Protein AF-A0A1M7BA14-F1 (afdb_monomer)

Solvent-accessible surface area (backbone atoms only — not comparable to full-atom values): 12254 Å² total; per-residue (Å²): 119,79,59,33,62,32,32,43,31,62,34,84,79,37,86,30,33,44,26,35,38,29,47,56,89,65,85,46,60,60,21,36,40,36,33,22,40,65,85,9,38,70,74,32,67,30,63,41,58,78,58,61,84,56,38,75,49,97,62,30,30,25,31,61,43,34,81,85,37,79,67,47,87,73,58,61,95,43,29,29,45,31,38,27,38,73,85,48,48,70,68,44,45,33,18,53,72,48,69,40,52,25,68,41,71,75,49,45,77,42,66,27,44,60,56,52,72,43,78,53,61,44,20,16,34,35,25,75,67,79,55,75,55,52,44,75,34,83,60,69,62,87,46,53,68,83,71,50,76,76,74,72,76,83,63,50,72,68,53,48,53,52,54,56,58,70,70,58,73,98,78,72,87,80,77,88,73,80,90,71,89,78,70,63,78,81,67,72,85,79,78,87,85,86,89,85,84,89,82,85,84,87,82,79,134

Structure (mmCIF, N/CA/C/O backbone):
data_AF-A0A1M7BA14-F1
#
_entry.id   AF-A0A1M7BA14-F1
#
loop_
_atom_site.group_PDB
_atom_site.id
_atom_site.type_symbol
_atom_site.label_atom_id
_atom_site.label_alt_id
_atom_site.label_comp_id
_atom_site.label_asym_id
_atom_site.label_entity_id
_atom_site.label_seq_id
_atom_site.pdbx_PDB_ins_code
_atom_site.Cartn_x
_atom_site.Cartn_y
_atom_site.Cartn_z
_atom_site.occupancy
_atom_site.B_iso_or_equiv
_atom_site.auth_seq_id
_atom_site.auth_comp_id
_atom_site.auth_asym_id
_atom_site.auth_atom_id
_atom_site.pdbx_PDB_model_num
ATOM 1 N N . MET A 1 1 ? -16.986 0.624 -0.191 1.00 63.03 1 MET A N 1
ATOM 2 C CA . MET A 1 1 ? -15.769 0.546 -1.025 1.00 63.03 1 MET A CA 1
ATOM 3 C C . MET A 1 1 ? -14.806 -0.341 -0.257 1.00 63.03 1 MET A C 1
ATOM 5 O O . MET A 1 1 ? -14.791 -0.171 0.953 1.00 63.03 1 MET A O 1
ATOM 9 N N . PRO A 1 2 ? -14.115 -1.317 -0.860 1.00 87.44 2 PRO A N 1
ATOM 10 C CA . PRO A 1 2 ? -13.052 -2.027 -0.147 1.00 87.44 2 PRO A CA 1
ATOM 11 C C . PRO A 1 2 ? -11.935 -1.046 0.255 1.00 87.44 2 PRO A C 1
ATOM 13 O O . PRO A 1 2 ? -11.926 0.097 -0.215 1.00 87.44 2 PRO A O 1
ATOM 16 N N . GLY A 1 3 ? -11.037 -1.467 1.148 1.00 94.56 3 GLY A N 1
ATOM 17 C CA . GLY A 1 3 ? -9.850 -0.675 1.477 1.00 94.56 3 GLY A CA 1
ATOM 18 C C . GLY A 1 3 ? -8.942 -0.460 0.264 1.00 94.56 3 GLY A C 1
ATOM 19 O O . GLY A 1 3 ? -9.041 -1.191 -0.717 1.00 94.56 3 GLY A O 1
ATOM 20 N N . TYR A 1 4 ? -8.070 0.542 0.301 1.00 97.25 4 TYR A N 1
ATOM 21 C CA . TYR A 1 4 ? -7.093 0.797 -0.763 1.00 97.25 4 TYR A CA 1
ATOM 22 C C . TYR A 1 4 ? -5.855 1.523 -0.226 1.00 97.25 4 TYR A C 1
ATOM 24 O O . TYR A 1 4 ? -5.895 2.110 0.856 1.00 97.25 4 TYR A O 1
ATOM 32 N N . ILE A 1 5 ? -4.766 1.509 -0.993 1.00 97.50 5 ILE A N 1
ATOM 33 C CA . ILE A 1 5 ? -3.534 2.246 -0.695 1.00 97.50 5 ILE A CA 1
ATOM 34 C C . ILE A 1 5 ? -3.738 3.710 -1.105 1.00 97.50 5 ILE A C 1
ATOM 36 O O . ILE A 1 5 ? -3.817 4.022 -2.293 1.00 97.50 5 ILE A O 1
ATOM 40 N N . SER A 1 6 ? -3.871 4.625 -0.150 1.00 96.19 6 SER A N 1
ATOM 41 C CA . SER A 1 6 ? -4.176 6.034 -0.425 1.00 96.19 6 SER A CA 1
ATOM 42 C C . SER A 1 6 ? -2.952 6.883 -0.723 1.00 96.19 6 SER A C 1
ATOM 44 O O . SER A 1 6 ? -3.047 7.804 -1.533 1.00 96.19 6 SER A O 1
ATOM 46 N N . GLU A 1 7 ? -1.813 6.571 -0.120 1.00 94.94 7 GLU A N 1
ATOM 47 C CA . GLU A 1 7 ? -0.557 7.282 -0.333 1.00 94.94 7 GLU A CA 1
ATOM 48 C C . GLU A 1 7 ? 0.607 6.289 -0.294 1.00 94.94 7 GLU A C 1
ATOM 50 O O . GLU A 1 7 ? 0.609 5.338 0.487 1.00 94.94 7 GLU A O 1
ATOM 55 N N . TYR A 1 8 ? 1.579 6.487 -1.178 1.00 95.44 8 TYR A N 1
ATOM 56 C CA . TYR A 1 8 ? 2.721 5.599 -1.343 1.00 95.44 8 TYR A CA 1
ATOM 57 C C . TYR A 1 8 ? 3.999 6.426 -1.505 1.00 95.44 8 TYR A C 1
ATOM 59 O O . TYR A 1 8 ? 4.194 7.083 -2.537 1.00 95.44 8 TYR A O 1
ATOM 67 N N . ASP A 1 9 ? 4.849 6.432 -0.479 1.00 94.00 9 ASP A N 1
ATOM 68 C CA . ASP A 1 9 ? 6.169 7.072 -0.494 1.00 94.00 9 ASP A CA 1
ATOM 69 C C . ASP A 1 9 ? 7.257 5.999 -0.586 1.00 94.00 9 ASP A C 1
ATOM 71 O O . ASP A 1 9 ? 7.404 5.175 0.313 1.00 94.00 9 ASP A O 1
ATOM 75 N N . HIS A 1 10 ? 8.001 6.026 -1.693 1.00 91.38 10 HIS A N 1
ATOM 76 C CA . HIS A 1 10 ? 9.042 5.053 -2.049 1.00 91.38 10 HIS A CA 1
ATOM 77 C C . HIS A 1 10 ? 10.436 5.692 -2.167 1.00 91.38 10 HIS A C 1
ATOM 79 O O . HIS A 1 10 ? 11.368 5.058 -2.651 1.00 91.38 10 HIS A O 1
ATOM 85 N N . TYR A 1 11 ? 10.599 6.975 -1.811 1.00 82.75 11 TYR A N 1
ATOM 86 C CA . TYR A 1 11 ? 11.845 7.702 -2.076 1.00 82.75 11 TYR A CA 1
ATOM 87 C C . TYR A 1 11 ? 12.671 7.919 -0.794 1.00 82.75 11 TYR A C 1
ATOM 89 O O . TYR A 1 11 ? 12.607 8.978 -0.160 1.00 82.75 11 TYR A O 1
ATOM 97 N N . GLY A 1 12 ? 13.512 6.926 -0.475 1.00 63.91 12 GLY A N 1
ATOM 98 C CA . GLY A 1 12 ? 14.307 6.718 0.750 1.00 63.91 12 GLY A CA 1
ATOM 99 C C . GLY A 1 12 ? 15.266 7.807 1.256 1.00 63.91 12 GLY A C 1
ATOM 100 O O . GLY A 1 12 ? 16.451 7.565 1.465 1.00 63.91 12 GLY A O 1
ATOM 101 N N . ASN A 1 13 ? 14.767 9.012 1.529 1.00 62.25 13 ASN A N 1
ATOM 102 C CA . ASN A 1 13 ? 15.422 9.997 2.411 1.00 62.25 13 ASN A CA 1
ATOM 103 C C . ASN A 1 13 ? 14.454 10.655 3.418 1.00 62.25 13 ASN A C 1
ATOM 105 O O . ASN A 1 13 ? 14.897 11.378 4.310 1.00 62.25 13 ASN A O 1
ATOM 109 N N . SER A 1 14 ? 13.153 10.409 3.277 1.00 62.19 14 SER A N 1
ATOM 110 C CA . SER A 1 14 ? 12.134 10.551 4.325 1.00 62.19 14 SER A CA 1
ATOM 111 C C . SER A 1 14 ? 11.636 9.145 4.652 1.00 62.19 14 SER A C 1
ATOM 113 O O . SER A 1 14 ? 11.875 8.258 3.831 1.00 62.19 14 SER A O 1
ATOM 115 N N . PRO A 1 15 ? 11.035 8.874 5.827 1.00 75.88 15 PRO A N 1
ATOM 116 C CA . PRO A 1 15 ? 10.572 7.520 6.086 1.00 75.88 15 PRO A CA 1
ATOM 117 C C . PRO A 1 15 ? 9.573 7.141 4.994 1.00 75.88 15 PRO A C 1
ATOM 119 O O . PRO A 1 15 ? 8.545 7.797 4.854 1.00 75.88 15 PRO A O 1
ATOM 122 N N . GLU A 1 16 ? 9.929 6.129 4.207 1.00 91.88 16 GLU A N 1
ATOM 123 C CA . GLU A 1 16 ? 9.029 5.474 3.267 1.00 91.88 16 GLU A CA 1
ATOM 124 C C . GLU A 1 16 ? 7.815 4.973 4.041 1.00 91.88 16 GLU A C 1
ATOM 126 O O . GLU A 1 16 ? 7.925 4.560 5.204 1.00 91.88 16 GLU A O 1
ATOM 131 N N . PHE A 1 17 ? 6.651 5.038 3.408 1.00 94.88 17 PHE A N 1
ATOM 132 C CA . PHE A 1 17 ? 5.423 4.595 4.040 1.00 94.88 17 PHE A CA 1
ATOM 133 C C . PHE A 1 17 ? 4.369 4.197 3.018 1.00 94.88 17 PHE A C 1
ATOM 135 O O . PHE A 1 17 ? 4.369 4.621 1.858 1.00 94.88 17 PHE A O 1
ATOM 142 N N . ILE A 1 18 ? 3.427 3.401 3.510 1.00 96.81 18 ILE A N 1
ATOM 143 C CA . ILE A 1 18 ? 2.225 2.986 2.802 1.00 96.81 18 ILE A CA 1
ATOM 144 C C . ILE A 1 18 ? 1.049 3.447 3.654 1.00 96.81 18 ILE A C 1
ATOM 146 O O . ILE A 1 18 ? 0.873 2.996 4.787 1.00 96.81 18 ILE A O 1
ATOM 150 N N . GLU A 1 19 ? 0.249 4.365 3.127 1.00 96.81 19 GLU A N 1
ATOM 151 C CA . GLU A 1 19 ? -0.996 4.787 3.756 1.00 96.81 19 GLU A CA 1
ATOM 152 C C . GLU A 1 19 ? -2.158 3.973 3.194 1.00 96.81 19 GLU A C 1
ATOM 154 O O . GLU A 1 19 ? -2.270 3.762 1.985 1.00 96.81 19 GLU A O 1
ATOM 159 N N . LEU A 1 20 ? -3.032 3.521 4.084 1.00 97.69 20 LEU A N 1
ATOM 160 C CA . LEU A 1 20 ? -4.205 2.730 3.763 1.00 97.69 20 LEU A CA 1
ATOM 161 C C . LEU A 1 20 ? -5.465 3.486 4.171 1.00 97.69 20 LEU A C 1
ATOM 163 O O . LEU A 1 20 ? -5.544 4.042 5.268 1.00 97.69 20 LEU A O 1
ATOM 167 N N . ALA A 1 2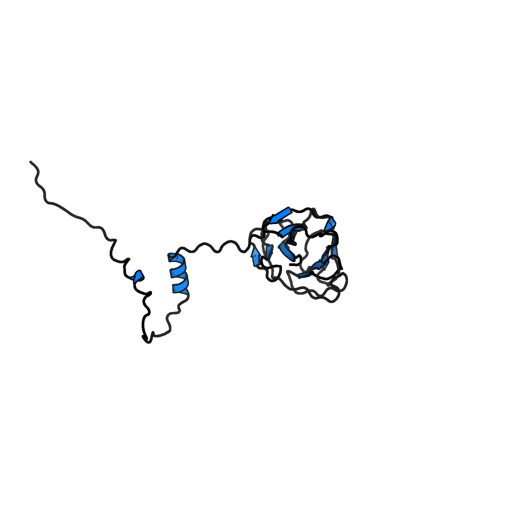1 ? -6.477 3.431 3.315 1.00 96.56 21 ALA A N 1
ATOM 168 C CA . ALA A 1 21 ? -7.782 4.028 3.532 1.00 96.56 21 ALA A CA 1
ATOM 169 C C . ALA A 1 21 ? -8.869 2.949 3.494 1.00 96.56 21 ALA A C 1
ATOM 171 O O . ALA A 1 21 ? -9.022 2.241 2.499 1.00 96.56 21 ALA A O 1
ATOM 172 N N . PHE A 1 22 ? -9.661 2.859 4.560 1.00 96.69 22 PHE A N 1
ATOM 173 C CA . PHE A 1 22 ? -10.764 1.907 4.704 1.00 96.69 22 PHE A CA 1
ATOM 174 C C . PHE A 1 22 ? -12.071 2.631 5.031 1.00 96.69 22 PHE A C 1
ATOM 176 O O . PHE A 1 22 ? -12.038 3.692 5.649 1.00 96.69 22 PHE A O 1
ATOM 183 N N . PRO A 1 23 ? -13.253 2.089 4.688 1.00 95.56 23 PRO A N 1
ATOM 184 C CA . PRO A 1 23 ? -14.499 2.573 5.276 1.00 95.56 23 PRO A CA 1
ATOM 185 C C . PRO A 1 23 ? -14.426 2.564 6.804 1.00 95.56 23 PRO A C 1
ATOM 187 O O . PRO A 1 23 ? -13.906 1.615 7.392 1.00 95.56 23 PRO A O 1
ATOM 190 N N . ALA A 1 24 ? -14.978 3.594 7.440 1.00 95.69 24 ALA A N 1
ATOM 191 C CA . ALA A 1 24 ? -14.916 3.722 8.887 1.00 95.69 24 ALA A CA 1
ATOM 192 C C . ALA A 1 24 ? -15.548 2.516 9.600 1.00 95.69 24 ALA A C 1
ATOM 194 O O . ALA A 1 24 ? -16.669 2.111 9.275 1.00 95.69 24 ALA A O 1
ATOM 195 N N . GLY A 1 25 ? -14.831 1.968 10.581 1.00 95.88 25 GLY A N 1
ATOM 196 C CA . GLY A 1 25 ? -15.241 0.788 11.344 1.00 95.88 25 GLY A CA 1
ATOM 197 C C . GLY A 1 25 ? -14.996 -0.555 10.648 1.00 95.88 25 GLY A C 1
ATOM 198 O O . GLY A 1 25 ? -15.523 -1.563 11.114 1.00 95.88 25 GLY A O 1
ATOM 199 N N . THR A 1 26 ? -14.227 -0.590 9.554 1.00 96.38 26 THR A N 1
ATOM 200 C CA . THR A 1 26 ? -13.769 -1.857 8.958 1.00 96.38 26 THR A CA 1
AT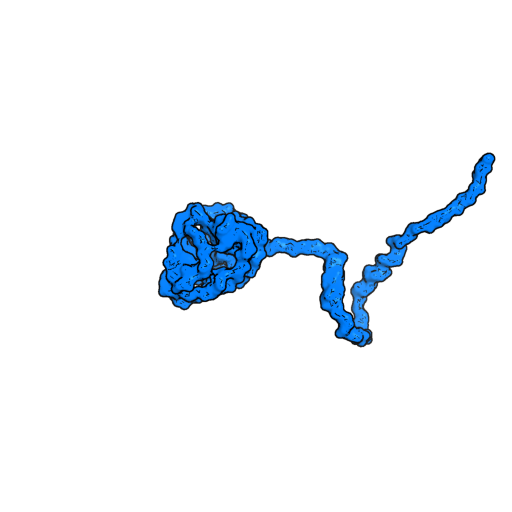OM 201 C C . THR A 1 26 ? -12.835 -2.578 9.930 1.00 96.38 26 THR A C 1
ATOM 203 O O . THR A 1 26 ? -11.888 -1.978 10.436 1.00 96.38 26 THR A O 1
ATOM 206 N N . ASP A 1 27 ? -13.080 -3.865 10.183 1.00 96.56 27 ASP A N 1
ATOM 207 C CA . ASP A 1 27 ? -12.129 -4.708 10.908 1.00 96.56 27 ASP A CA 1
ATOM 208 C C . ASP A 1 27 ? -10.996 -5.118 9.962 1.00 96.56 27 ASP A C 1
ATOM 210 O O . ASP A 1 27 ? -11.199 -5.896 9.032 1.00 96.56 27 ASP A O 1
ATOM 214 N N . ILE A 1 28 ? -9.810 -4.556 10.189 1.00 97.44 28 ILE A N 1
ATOM 215 C CA . ILE A 1 28 ? -8.614 -4.820 9.383 1.00 97.44 28 ILE A CA 1
ATOM 216 C C . ILE A 1 28 ? -7.712 -5.893 10.002 1.00 97.44 28 ILE A C 1
ATOM 218 O O . ILE A 1 28 ? -6.628 -6.144 9.491 1.00 97.44 28 ILE A O 1
ATOM 222 N N . SER A 1 29 ? -8.104 -6.520 11.114 1.00 96.69 29 SER A N 1
ATOM 223 C CA . SER A 1 29 ? -7.202 -7.390 11.883 1.00 96.69 29 SER A CA 1
ATOM 224 C C . SER A 1 29 ? -6.706 -8.622 11.117 1.00 96.69 29 SER A C 1
ATOM 226 O O . SER A 1 29 ? -5.635 -9.136 11.434 1.00 96.69 29 SER A O 1
ATOM 228 N N . ALA A 1 30 ? -7.448 -9.064 10.102 1.00 96.50 30 ALA A N 1
ATOM 229 C CA . ALA A 1 30 ? -7.081 -10.175 9.225 1.00 96.50 30 ALA A CA 1
ATOM 230 C C . ALA A 1 30 ? -6.562 -9.735 7.841 1.00 96.50 30 ALA A C 1
ATOM 232 O O . ALA A 1 30 ? -6.270 -10.588 7.012 1.00 96.50 30 ALA A O 1
ATOM 233 N N . TYR A 1 31 ? -6.451 -8.428 7.586 1.00 98.31 31 TYR A N 1
ATOM 234 C CA . TYR A 1 31 ? -5.875 -7.907 6.348 1.00 98.31 31 TYR A CA 1
ATOM 235 C C . TYR A 1 31 ? -4.349 -7.906 6.429 1.00 98.31 31 TYR A C 1
ATOM 237 O O . TYR A 1 31 ? -3.758 -7.773 7.509 1.00 98.31 31 TYR A O 1
ATOM 245 N N . GLU A 1 32 ? -3.710 -7.956 5.265 1.00 98.12 32 GLU A N 1
ATOM 246 C CA . GLU A 1 32 ? -2.257 -7.908 5.145 1.00 98.12 32 GLU A CA 1
ATOM 247 C C . GLU A 1 32 ? -1.823 -6.987 4.004 1.00 98.12 32 GLU A C 1
ATOM 249 O O . GLU A 1 32 ? -2.486 -6.874 2.969 1.00 98.12 32 GLU A O 1
ATOM 254 N N . VAL A 1 33 ? -0.668 -6.351 4.181 1.00 98.62 33 VAL A N 1
ATOM 255 C CA . VAL A 1 33 ? 0.094 -5.752 3.085 1.00 98.62 33 VAL A CA 1
ATOM 256 C C . VAL A 1 33 ? 1.293 -6.641 2.798 1.00 98.62 33 VAL A C 1
ATOM 258 O O . VAL A 1 33 ? 2.058 -6.973 3.702 1.00 98.62 33 VAL A O 1
ATOM 261 N N . VAL A 1 34 ? 1.461 -7.024 1.537 1.00 98.50 34 VAL A N 1
ATOM 262 C CA . VAL A 1 34 ? 2.555 -7.885 1.085 1.00 98.50 34 VAL A CA 1
ATOM 263 C C . VAL A 1 34 ? 3.405 -7.116 0.086 1.00 98.50 34 VAL A C 1
ATOM 265 O O . VAL A 1 34 ? 2.890 -6.615 -0.915 1.00 98.50 34 VAL A O 1
ATOM 268 N N . ILE A 1 35 ? 4.699 -7.007 0.361 1.00 98.25 35 ILE A N 1
ATOM 269 C CA . ILE A 1 35 ? 5.677 -6.403 -0.543 1.00 98.25 35 ILE A CA 1
ATOM 270 C C . ILE A 1 35 ? 6.365 -7.534 -1.295 1.00 98.25 35 ILE A C 1
ATOM 272 O O . ILE A 1 35 ? 6.818 -8.508 -0.692 1.00 98.25 35 ILE A O 1
ATOM 276 N N . TYR A 1 36 ? 6.405 -7.401 -2.613 1.00 98.50 36 TYR A N 1
ATOM 277 C CA . TYR A 1 36 ? 7.070 -8.319 -3.520 1.00 98.50 36 TYR A CA 1
ATOM 278 C C . TYR A 1 36 ? 8.260 -7.614 -4.141 1.00 98.50 36 TYR A C 1
ATOM 280 O O . TYR A 1 36 ? 8.101 -6.519 -4.693 1.00 98.50 36 TYR A O 1
ATOM 288 N N . GLY A 1 37 ? 9.411 -8.276 -4.106 1.00 97.69 37 GLY A N 1
ATOM 289 C CA . GLY A 1 37 ? 10.615 -7.797 -4.762 1.00 97.69 37 GLY A CA 1
ATOM 290 C C . GLY A 1 37 ? 10.475 -7.778 -6.285 1.00 97.69 37 GLY A C 1
ATOM 291 O O . GLY A 1 37 ? 9.534 -8.324 -6.871 1.00 97.69 37 GLY A O 1
ATOM 292 N N . SER A 1 38 ? 11.469 -7.198 -6.953 1.00 96.88 38 SER A N 1
ATOM 293 C CA . SER A 1 38 ? 11.509 -7.110 -8.425 1.00 96.88 38 SER A CA 1
ATOM 294 C C . SER A 1 38 ? 11.464 -8.459 -9.167 1.00 96.88 38 SER A C 1
ATOM 296 O O . SER A 1 38 ? 11.137 -8.498 -10.354 1.00 96.88 38 SER A O 1
ATOM 298 N N . ASP A 1 39 ? 11.776 -9.571 -8.494 1.00 97.50 39 ASP A N 1
ATOM 299 C CA . ASP A 1 39 ? 11.678 -10.931 -9.036 1.00 97.50 39 ASP A CA 1
ATOM 300 C C . ASP A 1 39 ? 10.292 -11.576 -8.834 1.00 97.50 39 ASP A C 1
ATOM 302 O O . ASP A 1 39 ? 10.084 -12.726 -9.232 1.00 97.50 39 ASP A O 1
ATOM 306 N N . GLY A 1 40 ? 9.354 -10.839 -8.232 1.00 98.12 40 GLY A N 1
ATOM 307 C CA . GLY A 1 40 ? 7.990 -11.264 -7.949 1.00 98.12 40 GLY A CA 1
ATOM 308 C C . GLY A 1 40 ? 7.835 -12.130 -6.701 1.00 98.12 40 GLY A C 1
ATOM 309 O O . GLY A 1 40 ? 6.734 -12.624 -6.469 1.00 98.12 40 GLY A O 1
ATOM 310 N N . ARG A 1 41 ? 8.883 -12.357 -5.903 1.00 98.56 41 ARG A N 1
ATOM 311 C CA . ARG A 1 41 ? 8.761 -13.111 -4.645 1.00 98.56 41 ARG A CA 1
ATOM 312 C C . ARG A 1 41 ? 8.388 -12.212 -3.478 1.00 98.56 41 ARG A C 1
ATOM 314 O O . ARG A 1 41 ? 8.769 -11.045 -3.457 1.00 98.56 41 ARG A O 1
ATOM 321 N N . VAL A 1 42 ? 7.669 -12.767 -2.506 1.00 98.50 42 VAL A N 1
ATOM 322 C CA . VAL A 1 42 ? 7.377 -12.095 -1.234 1.00 98.50 42 VAL A CA 1
ATOM 323 C C . VAL A 1 42 ? 8.683 -11.731 -0.531 1.00 98.50 42 VAL A C 1
ATOM 325 O O . VAL A 1 42 ? 9.498 -12.606 -0.237 1.00 98.50 42 VAL A O 1
ATOM 328 N N . ASP A 1 43 ? 8.836 -10.448 -0.219 1.00 97.12 43 ASP A N 1
ATOM 329 C CA . ASP A 1 43 ? 9.921 -9.917 0.606 1.00 97.12 43 ASP A CA 1
ATOM 330 C C . ASP A 1 43 ? 9.427 -9.615 2.029 1.00 97.12 43 ASP A C 1
ATOM 332 O O . ASP A 1 43 ? 10.011 -10.041 3.031 1.00 97.12 43 ASP A O 1
ATOM 336 N N . HIS A 1 44 ? 8.264 -8.965 2.135 1.00 95.88 44 HIS A N 1
ATOM 337 C CA . HIS A 1 44 ? 7.644 -8.630 3.415 1.00 95.88 44 HIS A CA 1
ATOM 338 C C . HIS A 1 44 ? 6.164 -8.995 3.438 1.00 95.88 44 HIS A C 1
ATOM 340 O O . HIS A 1 44 ? 5.435 -8.751 2.480 1.00 95.88 44 HIS A O 1
ATOM 346 N N . THR A 1 45 ? 5.704 -9.493 4.582 1.00 97.38 45 THR A N 1
ATOM 347 C CA . THR A 1 45 ? 4.280 -9.608 4.910 1.00 97.38 45 THR A CA 1
ATOM 348 C C . THR A 1 45 ? 4.030 -8.838 6.195 1.00 97.38 45 THR A C 1
ATOM 350 O O . THR A 1 45 ? 4.601 -9.148 7.242 1.00 97.38 45 THR A O 1
ATOM 353 N N . ILE A 1 46 ? 3.175 -7.825 6.112 1.00 98.00 46 ILE A N 1
ATOM 354 C CA . ILE A 1 46 ? 2.823 -6.934 7.212 1.00 98.00 46 ILE A CA 1
ATOM 355 C C . ILE A 1 46 ? 1.359 -7.173 7.567 1.00 98.00 46 ILE A C 1
ATOM 357 O O . ILE A 1 46 ? 0.451 -6.838 6.807 1.00 98.00 46 ILE A O 1
ATOM 361 N N . SER A 1 47 ? 1.134 -7.732 8.752 1.00 97.25 47 SER A N 1
ATOM 362 C CA . SER A 1 47 ? -0.208 -7.920 9.302 1.00 97.25 47 SER A CA 1
ATOM 363 C C . SER A 1 47 ? -0.781 -6.592 9.803 1.00 97.25 47 SER A C 1
ATOM 365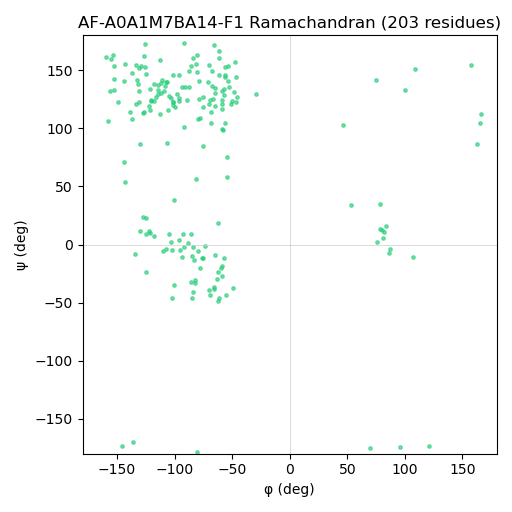 O O . SER A 1 47 ? -0.181 -5.927 10.661 1.00 97.25 47 SER A O 1
ATOM 367 N N . LEU A 1 48 ? -1.989 -6.241 9.345 1.00 97.75 48 LEU A N 1
ATOM 368 C CA . LEU A 1 48 ? -2.633 -4.974 9.701 1.00 97.75 48 LEU A CA 1
ATOM 369 C C . LEU A 1 48 ? -3.199 -4.948 11.130 1.00 97.75 48 LEU A C 1
ATOM 371 O O . LEU A 1 48 ? -3.483 -3.871 11.649 1.00 97.75 48 LEU A O 1
ATOM 375 N N . SER A 1 49 ? -3.280 -6.093 11.820 1.00 96.75 49 SER A N 1
ATOM 376 C CA . SER A 1 49 ? -3.672 -6.153 13.244 1.00 96.75 49 SER A CA 1
ATOM 377 C C . SER A 1 49 ? -2.764 -5.361 14.188 1.00 96.75 49 SER A C 1
ATOM 379 O O . SER A 1 49 ? -3.171 -5.036 15.303 1.00 96.75 49 SER A O 1
ATOM 381 N N . SER A 1 50 ? -1.536 -5.056 13.762 1.00 92.19 50 SER A N 1
ATOM 382 C CA . SER A 1 50 ? -0.589 -4.250 14.536 1.00 92.19 50 SER A CA 1
ATOM 383 C C . SER A 1 50 ? -0.805 -2.742 14.381 1.00 92.19 50 SER A C 1
ATOM 385 O O . SER A 1 50 ? -0.251 -1.963 15.160 1.00 92.19 50 SER A O 1
ATOM 387 N N . LEU A 1 51 ? -1.606 -2.319 13.396 1.00 96.81 51 LEU A N 1
ATOM 388 C CA . LEU A 1 51 ? -1.787 -0.910 13.083 1.00 96.81 51 LEU A CA 1
ATOM 389 C C . LEU A 1 51 ? -2.775 -0.237 14.028 1.00 96.81 51 LEU A C 1
ATOM 391 O O . LEU A 1 51 ? -3.754 -0.814 14.499 1.00 96.81 51 LEU A O 1
ATOM 395 N N . THR A 1 52 ? -2.525 1.047 14.262 1.00 96.62 52 THR A N 1
ATOM 396 C CA . THR A 1 52 ? -3.419 1.915 15.024 1.00 96.62 52 THR A CA 1
ATOM 397 C C . THR A 1 52 ? -4.047 2.944 14.099 1.00 96.62 52 THR A C 1
ATOM 399 O O . THR A 1 52 ? -3.394 3.459 13.188 1.00 96.62 52 THR A O 1
ATOM 402 N N . LEU A 1 53 ? -5.327 3.234 14.336 1.00 96.75 53 LEU A N 1
ATOM 403 C CA . LEU A 1 53 ? -6.072 4.243 13.593 1.00 96.75 53 LEU A CA 1
ATOM 404 C C . LEU A 1 53 ? -5.388 5.608 13.737 1.00 96.75 53 LEU A C 1
ATOM 406 O O . LEU A 1 53 ? -5.263 6.117 14.852 1.00 96.75 53 LEU A O 1
ATOM 410 N N . GLN A 1 54 ? -4.977 6.205 12.618 1.00 95.81 54 GLN A N 1
ATOM 411 C CA . GLN A 1 54 ? -4.324 7.517 12.601 1.00 95.81 54 GLN A CA 1
ATOM 412 C C . GLN A 1 54 ? -5.351 8.648 12.582 1.00 95.81 54 GLN A C 1
ATOM 414 O O . GLN A 1 54 ? -5.249 9.618 13.335 1.00 95.81 54 GLN A O 1
ATOM 419 N N . SER A 1 55 ? -6.368 8.525 11.728 1.00 94.69 55 SER A N 1
ATOM 420 C CA . SER A 1 55 ? -7.467 9.482 11.654 1.00 94.69 55 SER A CA 1
ATOM 421 C C . SER A 1 55 ? -8.709 8.884 10.999 1.00 94.69 55 SER A C 1
ATOM 423 O O . SER A 1 55 ? -8.629 7.895 10.277 1.00 94.69 55 SER A O 1
ATOM 425 N N . THR A 1 56 ? -9.858 9.522 11.227 1.00 93.50 56 THR A N 1
ATOM 426 C CA . THR A 1 56 ? -11.096 9.257 10.486 1.00 93.50 56 THR A CA 1
ATOM 427 C C . THR A 1 56 ? -11.537 10.536 9.792 1.00 93.50 56 THR A C 1
ATOM 429 O O . THR A 1 56 ? -11.759 11.565 10.438 1.00 93.50 56 THR A O 1
ATOM 432 N N . VAL A 1 57 ? -11.705 10.494 8.472 1.00 87.81 57 VAL A N 1
ATOM 433 C CA . VAL A 1 57 ? -12.077 11.656 7.661 1.00 87.81 57 VAL A CA 1
ATOM 434 C C . VAL A 1 57 ? -13.189 11.274 6.699 1.00 87.81 57 VAL A C 1
ATOM 436 O O . VAL A 1 57 ? -13.032 10.395 5.865 1.00 87.81 57 VAL A O 1
ATOM 439 N N . ARG A 1 58 ? -14.336 11.959 6.802 1.00 88.56 58 ARG A N 1
ATOM 440 C CA . ARG A 1 58 ? -15.499 11.766 5.908 1.00 88.56 58 ARG A CA 1
ATOM 441 C C . ARG A 1 58 ? -15.981 10.307 5.798 1.00 88.56 58 ARG A C 1
ATOM 443 O O . ARG A 1 58 ? -16.489 9.910 4.757 1.00 88.56 58 ARG A O 1
ATOM 450 N N . GLY A 1 59 ? -15.877 9.539 6.884 1.00 90.69 59 GLY A N 1
ATOM 451 C CA . GLY A 1 59 ? -16.282 8.129 6.908 1.00 90.69 59 GLY A CA 1
ATOM 452 C C . GLY A 1 59 ? -15.221 7.163 6.377 1.00 90.69 59 GLY A C 1
ATOM 453 O O . GLY A 1 59 ? -15.559 6.018 6.092 1.00 90.69 59 GLY A O 1
ATOM 454 N N . THR A 1 60 ? -13.971 7.614 6.268 1.00 93.12 60 THR A N 1
ATOM 455 C CA . THR A 1 60 ? -12.808 6.791 5.936 1.00 93.12 60 THR A CA 1
ATOM 456 C C . THR A 1 60 ? -11.835 6.779 7.107 1.00 93.12 60 THR A C 1
ATOM 458 O O . THR A 1 60 ? -11.445 7.849 7.573 1.00 93.12 60 THR A O 1
ATOM 461 N N . ASP A 1 61 ? -11.443 5.594 7.553 1.00 96.06 61 ASP A N 1
ATOM 462 C CA . ASP A 1 61 ? -10.377 5.359 8.522 1.00 96.06 61 ASP A CA 1
ATOM 463 C C . ASP A 1 61 ? -9.029 5.244 7.800 1.00 96.06 61 ASP A C 1
ATOM 465 O O . ASP A 1 61 ? -8.930 4.591 6.758 1.00 96.06 61 ASP A O 1
ATOM 469 N N . VAL A 1 62 ? -8.005 5.897 8.350 1.00 96.50 62 VAL A N 1
ATOM 470 C CA . VAL A 1 62 ? -6.652 5.970 7.786 1.00 96.50 62 VAL A CA 1
ATOM 471 C C . VAL A 1 62 ? -5.658 5.264 8.700 1.00 96.50 62 VAL A C 1
ATOM 473 O O . VAL A 1 62 ? -5.622 5.512 9.910 1.00 96.50 62 VAL A O 1
ATOM 476 N N . TYR A 1 63 ? -4.817 4.428 8.100 1.00 97.50 63 TYR A N 1
ATOM 477 C CA . TYR A 1 63 ? -3.739 3.691 8.755 1.00 97.50 63 TYR A CA 1
ATOM 478 C C . TYR A 1 63 ? -2.435 3.894 7.986 1.00 97.50 63 TYR A C 1
ATOM 480 O O . TYR A 1 63 ? -2.459 4.149 6.786 1.00 97.50 63 TYR A O 1
ATOM 488 N N . VAL A 1 64 ? -1.299 3.782 8.672 1.00 96.75 64 VAL A N 1
ATOM 489 C CA . VAL A 1 64 ? 0.027 3.984 8.074 1.00 96.75 64 VAL A CA 1
ATOM 490 C C . VAL A 1 64 ? 0.929 2.819 8.454 1.00 96.75 64 VAL A C 1
ATOM 492 O O . VAL A 1 64 ? 0.991 2.448 9.625 1.00 96.75 64 VAL A O 1
ATOM 495 N N . ILE A 1 65 ? 1.616 2.271 7.455 1.00 97.00 65 ILE A N 1
ATOM 496 C CA . ILE A 1 65 ? 2.764 1.379 7.602 1.00 97.00 65 ILE A CA 1
ATOM 497 C C . ILE A 1 65 ? 4.010 2.217 7.342 1.00 97.00 65 ILE A C 1
ATOM 499 O O . ILE A 1 65 ? 4.131 2.812 6.275 1.00 97.00 65 ILE A O 1
ATOM 503 N N . ASP A 1 66 ? 4.924 2.256 8.301 1.00 94.75 66 ASP A N 1
ATOM 504 C CA . ASP A 1 66 ? 6.189 2.987 8.224 1.00 94.75 66 ASP A CA 1
ATOM 505 C C . ASP A 1 66 ? 7.304 2.231 8.966 1.00 94.75 66 ASP A C 1
ATOM 507 O O . ASP A 1 66 ? 7.102 1.116 9.450 1.00 94.75 66 ASP A O 1
ATOM 511 N N . ALA A 1 67 ? 8.483 2.845 9.105 1.00 92.88 67 ALA A N 1
ATOM 512 C CA . ALA A 1 67 ? 9.647 2.262 9.783 1.00 92.88 67 ALA A CA 1
ATOM 513 C C . ALA A 1 67 ? 9.417 1.840 11.255 1.00 92.88 67 ALA A C 1
ATOM 515 O O . ALA A 1 67 ? 10.277 1.188 11.849 1.00 92.88 67 ALA A O 1
ATOM 516 N N . THR A 1 68 ? 8.298 2.225 11.875 1.00 93.44 68 THR A N 1
ATOM 517 C CA . THR A 1 68 ? 7.913 1.790 13.226 1.00 93.44 68 THR A CA 1
ATOM 518 C C . THR A 1 68 ? 7.004 0.559 13.224 1.00 93.44 68 THR A C 1
ATOM 520 O O . THR A 1 68 ? 6.795 -0.052 14.274 1.00 93.44 68 THR A O 1
ATOM 523 N N . THR A 1 69 ? 6.489 0.166 12.057 1.00 95.94 69 THR A N 1
ATOM 524 C CA . THR A 1 69 ? 5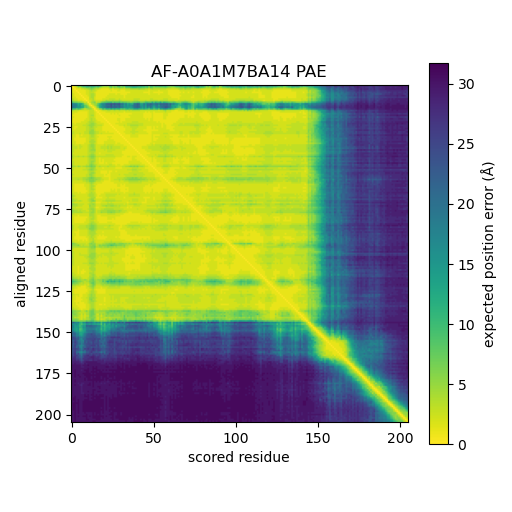.604 -0.988 11.890 1.00 95.94 69 THR A CA 1
ATOM 525 C C . THR A 1 69 ? 6.415 -2.289 11.880 1.00 95.94 69 THR A C 1
ATOM 527 O O . THR A 1 69 ? 7.333 -2.435 11.070 1.00 95.94 69 THR A O 1
ATOM 530 N N . PRO A 1 70 ? 6.103 -3.270 12.748 1.00 94.81 70 PRO A N 1
ATOM 531 C CA . PRO A 1 70 ? 6.803 -4.550 12.757 1.00 94.81 70 PRO A CA 1
ATOM 532 C C . PRO A 1 70 ? 6.747 -5.259 11.397 1.00 94.81 70 PRO A C 1
ATOM 534 O O . PRO A 1 70 ? 5.670 -5.462 10.843 1.00 94.81 70 PRO A O 1
ATOM 537 N N . GLY A 1 71 ? 7.910 -5.674 10.891 1.00 92.62 71 GLY A N 1
ATOM 538 C CA . GLY A 1 71 ? 8.027 -6.387 9.615 1.00 92.62 71 GLY A CA 1
ATOM 539 C C . GLY A 1 71 ? 8.159 -5.492 8.380 1.00 92.62 71 GLY A C 1
ATOM 540 O O . GLY A 1 71 ? 8.365 -6.026 7.297 1.00 92.62 71 GLY A O 1
ATOM 541 N N . PHE A 1 72 ? 8.090 -4.165 8.525 1.00 94.69 72 PHE A N 1
ATOM 542 C CA . PHE A 1 72 ? 8.386 -3.230 7.441 1.00 94.69 72 PHE A CA 1
ATOM 543 C C . PHE A 1 72 ? 9.839 -2.743 7.525 1.00 94.69 72 PHE A C 1
ATOM 545 O O . PHE A 1 72 ? 10.263 -2.225 8.560 1.00 94.69 72 PHE A O 1
ATOM 552 N N . SER A 1 73 ? 10.599 -2.891 6.438 1.00 91.81 73 SER A N 1
ATOM 553 C CA . SER A 1 73 ? 11.987 -2.403 6.331 1.00 91.81 73 SER A CA 1
ATOM 554 C C . SER A 1 73 ? 12.230 -1.414 5.192 1.00 91.81 73 SER A C 1
ATOM 556 O O . SER A 1 73 ? 13.377 -1.034 4.967 1.00 91.81 73 SER A O 1
ATOM 558 N N . GLY A 1 74 ? 11.165 -0.942 4.545 1.00 91.69 74 GLY A N 1
ATOM 559 C CA . GLY A 1 74 ? 11.232 -0.003 3.431 1.00 91.69 74 GLY A CA 1
ATOM 560 C C . GLY A 1 74 ? 10.590 -0.559 2.167 1.00 91.69 74 GLY A C 1
ATOM 561 O O . GLY A 1 74 ? 9.947 -1.611 2.186 1.00 91.69 74 GLY A O 1
ATOM 562 N N . ILE A 1 75 ? 10.741 0.198 1.088 1.00 93.25 75 ILE A N 1
ATOM 563 C CA . ILE A 1 75 ? 10.301 -0.125 -0.266 1.00 93.25 75 ILE A CA 1
ATOM 564 C C . ILE A 1 75 ? 11.513 0.052 -1.176 1.00 93.25 75 ILE A C 1
ATOM 566 O O . ILE A 1 75 ? 11.996 1.166 -1.382 1.00 93.25 75 ILE A O 1
ATOM 570 N N . GLU A 1 76 ? 12.002 -1.039 -1.750 1.00 91.75 76 GLU A N 1
ATOM 571 C CA . GLU A 1 76 ? 13.138 -1.001 -2.656 1.00 91.75 76 GLU A CA 1
ATOM 572 C C . GLU A 1 76 ? 12.726 -0.657 -4.093 1.00 91.75 76 GLU A C 1
ATOM 574 O O . GLU A 1 76 ? 11.581 -0.790 -4.537 1.00 91.75 76 GLU A O 1
ATOM 579 N N . MET A 1 77 ? 13.708 -0.215 -4.876 1.00 90.06 77 MET A N 1
ATOM 580 C CA . MET A 1 77 ? 13.505 0.025 -6.298 1.00 90.06 77 MET A CA 1
ATOM 581 C C . MET A 1 77 ? 13.188 -1.293 -7.014 1.00 90.06 77 MET A C 1
ATOM 583 O O . MET A 1 77 ? 14.033 -2.180 -7.108 1.00 90.06 77 MET A O 1
ATOM 587 N N . GLY A 1 78 ? 12.008 -1.363 -7.624 1.00 92.12 78 GLY A N 1
ATOM 588 C CA . GLY A 1 78 ? 11.519 -2.578 -8.283 1.00 92.12 78 GLY A CA 1
ATOM 589 C C . GLY A 1 78 ? 10.412 -3.272 -7.502 1.00 92.12 78 GLY A C 1
ATOM 590 O O . GLY A 1 78 ? 9.758 -4.154 -8.056 1.00 92.12 78 GLY A O 1
ATOM 591 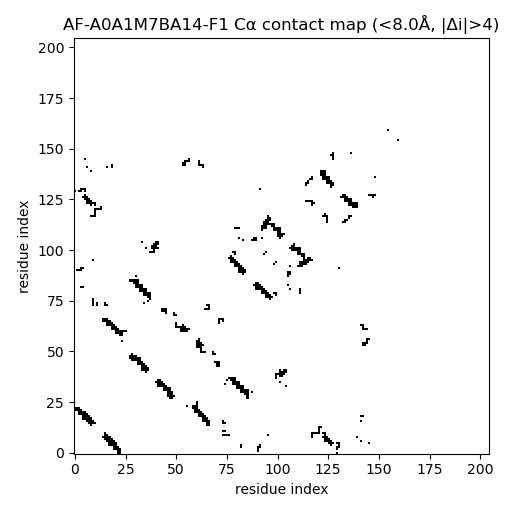N N . ASP A 1 79 ? 10.172 -2.848 -6.262 1.00 96.00 79 ASP A N 1
ATOM 592 C CA . ASP A 1 79 ? 9.157 -3.459 -5.429 1.00 96.00 79 ASP A CA 1
ATOM 593 C C . ASP A 1 79 ? 7.746 -3.156 -5.920 1.00 96.00 79 ASP A C 1
ATOM 595 O O . ASP A 1 79 ? 7.428 -2.147 -6.574 1.00 96.00 79 ASP A O 1
ATOM 599 N N . SER A 1 80 ? 6.868 -4.078 -5.563 1.00 98.06 80 SER A N 1
ATOM 600 C CA . SER A 1 80 ? 5.436 -3.963 -5.738 1.00 98.06 80 SER A CA 1
ATOM 601 C C . SER A 1 80 ? 4.732 -4.307 -4.434 1.00 98.06 80 SER A C 1
ATOM 603 O O . SER A 1 80 ? 5.244 -5.048 -3.602 1.00 98.06 80 SER A O 1
ATOM 605 N N . THR A 1 81 ? 3.558 -3.733 -4.222 1.00 98.56 81 THR A N 1
ATOM 606 C CA . THR A 1 81 ? 2.855 -3.796 -2.941 1.00 98.56 81 THR A CA 1
ATOM 607 C C . THR A 1 81 ? 1.422 -4.219 -3.183 1.00 98.56 81 THR A C 1
ATOM 609 O O . THR A 1 81 ? 0.698 -3.563 -3.937 1.00 98.56 81 THR A O 1
ATOM 612 N N . ALA A 1 82 ? 1.017 -5.315 -2.549 1.00 98.69 82 ALA A N 1
ATOM 613 C CA . ALA A 1 82 ? -0.346 -5.808 -2.573 1.00 98.69 82 ALA A CA 1
ATOM 614 C C . ALA A 1 82 ? -1.043 -5.572 -1.232 1.00 98.69 82 ALA A C 1
ATOM 616 O O . ALA A 1 82 ? -0.453 -5.781 -0.176 1.00 98.69 82 ALA A O 1
ATOM 617 N N . LEU A 1 83 ? -2.312 -5.181 -1.290 1.00 98.62 83 LEU A N 1
ATOM 618 C CA . LEU A 1 83 ? -3.248 -5.226 -0.174 1.00 98.62 83 LEU A CA 1
ATOM 619 C C . LEU A 1 83 ? -4.120 -6.472 -0.350 1.00 98.62 83 LEU A C 1
ATOM 621 O O . LEU A 1 83 ? -4.838 -6.573 -1.347 1.00 98.62 83 LEU A O 1
ATOM 625 N N . ALA A 1 84 ? -4.059 -7.394 0.607 1.00 98.31 84 ALA A N 1
ATOM 626 C CA . ALA A 1 84 ? -4.890 -8.592 0.656 1.00 98.31 84 ALA A CA 1
ATOM 627 C C . ALA A 1 84 ? -5.955 -8.459 1.756 1.00 98.31 84 ALA A C 1
ATOM 629 O O . ALA A 1 84 ? -5.680 -7.917 2.831 1.00 98.31 84 ALA A O 1
ATOM 630 N N . ASP A 1 85 ? -7.172 -8.923 1.472 1.00 97.06 85 ASP A N 1
ATOM 631 C CA . ASP A 1 85 ? -8.268 -8.939 2.443 1.00 97.06 85 ASP A CA 1
ATOM 632 C C . ASP A 1 85 ? -8.203 -10.122 3.420 1.00 97.06 85 ASP A C 1
ATOM 634 O O . ASP A 1 85 ? -7.294 -10.951 3.379 1.00 97.06 85 ASP A O 1
ATOM 638 N N . ASP A 1 86 ? -9.198 -10.201 4.303 1.00 93.81 86 ASP A N 1
ATOM 639 C CA . ASP A 1 86 ? -9.351 -11.235 5.331 1.00 93.81 86 ASP A CA 1
ATOM 640 C C . ASP A 1 86 ? -9.577 -12.655 4.783 1.00 93.81 86 ASP A C 1
ATOM 642 O O . ASP A 1 86 ? -9.529 -13.631 5.538 1.00 93.81 86 ASP A O 1
ATOM 646 N N . THR A 1 87 ? -9.802 -12.795 3.476 1.00 94.88 87 THR A N 1
ATOM 647 C CA . THR A 1 87 ? -9.897 -14.081 2.775 1.00 94.88 87 THR A CA 1
ATOM 648 C C . THR A 1 87 ? -8.629 -14.430 1.994 1.00 94.88 87 THR A C 1
ATOM 650 O O . THR A 1 87 ? -8.531 -15.532 1.448 1.00 94.88 87 THR A O 1
ATOM 653 N N . GLY A 1 88 ? -7.652 -13.517 1.954 1.00 93.75 88 GLY A N 1
ATOM 654 C CA . GLY A 1 88 ? -6.447 -13.615 1.136 1.00 93.75 88 GLY A CA 1
ATOM 655 C C . GLY A 1 88 ? -6.654 -13.190 -0.319 1.00 93.75 88 GLY A C 1
ATOM 656 O O . GLY A 1 88 ? -5.768 -13.424 -1.140 1.00 93.75 88 GLY A O 1
ATOM 657 N N . ALA A 1 89 ? -7.796 -12.586 -0.665 1.00 96.94 89 ALA A N 1
ATOM 658 C CA . ALA A 1 89 ? -8.017 -12.057 -2.004 1.00 96.94 89 ALA A CA 1
ATOM 659 C C . ALA A 1 89 ? -7.308 -10.708 -2.169 1.00 96.94 89 ALA A C 1
ATOM 661 O O . ALA A 1 89 ? -7.302 -9.870 -1.264 1.00 96.94 89 ALA A O 1
ATOM 662 N N . ILE A 1 90 ? -6.716 -10.482 -3.342 1.00 98.19 90 ILE A N 1
ATOM 663 C CA . ILE A 1 90 ? -6.033 -9.225 -3.637 1.00 98.19 90 ILE A CA 1
ATOM 664 C C . ILE A 1 90 ? -7.053 -8.120 -3.904 1.00 98.19 90 ILE A C 1
ATOM 666 O O . ILE A 1 90 ? -7.837 -8.164 -4.852 1.00 98.19 90 ILE A O 1
ATOM 670 N N . VAL A 1 91 ? -7.009 -7.094 -3.059 1.00 97.69 91 VAL A N 1
ATOM 671 C CA . VAL A 1 91 ? -7.810 -5.873 -3.185 1.00 97.69 91 VAL A CA 1
ATOM 672 C C . VAL A 1 91 ? -7.133 -4.888 -4.128 1.00 97.69 91 VAL A C 1
ATOM 674 O O . VAL A 1 91 ? -7.787 -4.229 -4.938 1.00 97.69 91 VAL A O 1
ATOM 677 N N . GLN A 1 92 ? -5.811 -4.776 -4.018 1.00 98.12 92 GLN A N 1
ATOM 678 C CA . GLN A 1 92 ? -5.010 -3.885 -4.840 1.00 98.12 92 GLN A CA 1
ATOM 679 C C . GLN A 1 92 ? -3.594 -4.435 -4.972 1.00 98.12 92 GLN A C 1
ATOM 681 O O . GLN A 1 92 ? -3.050 -4.929 -3.993 1.00 98.12 92 GLN A O 1
ATOM 686 N N . PHE A 1 93 ? -2.978 -4.302 -6.147 1.00 98.62 93 PHE A N 1
ATOM 687 C CA . PHE A 1 93 ? -1.570 -4.635 -6.359 1.00 98.62 93 PHE A CA 1
ATOM 688 C C . PHE A 1 93 ? -0.911 -3.569 -7.236 1.00 98.62 93 PHE A C 1
ATOM 690 O O . PHE A 1 93 ? -1.287 -3.398 -8.398 1.00 98.62 93 PHE A O 1
ATOM 697 N N . ILE A 1 94 ? 0.035 -2.815 -6.673 1.00 98.50 94 ILE A N 1
ATOM 698 C CA . ILE A 1 94 ? 0.626 -1.617 -7.291 1.00 98.50 94 ILE A CA 1
ATOM 699 C C . ILE A 1 94 ? 2.154 -1.676 -7.340 1.00 98.50 94 ILE A C 1
ATOM 701 O O . ILE A 1 94 ? 2.782 -2.442 -6.617 1.00 98.50 94 ILE A O 1
ATOM 705 N N . THR A 1 95 ? 2.760 -0.843 -8.182 1.00 97.94 95 THR A N 1
ATOM 706 C CA . THR A 1 95 ? 4.219 -0.661 -8.269 1.00 97.94 95 THR A CA 1
ATOM 707 C C . THR A 1 95 ? 4.582 0.733 -8.778 1.00 97.94 95 THR A C 1
ATOM 709 O O . THR A 1 95 ? 3.815 1.357 -9.520 1.00 97.94 95 THR A O 1
ATOM 712 N N . HIS A 1 96 ? 5.774 1.207 -8.409 1.00 94.31 96 HIS A N 1
ATOM 713 C CA . HIS A 1 96 ? 6.287 2.541 -8.725 1.00 94.31 96 HIS A CA 1
ATOM 714 C C . HIS A 1 96 ? 7.410 2.561 -9.787 1.00 94.31 96 HIS A C 1
ATOM 716 O O . HIS A 1 96 ? 7.854 3.632 -10.208 1.00 94.31 96 HIS A O 1
ATOM 722 N N . THR A 1 97 ? 7.870 1.399 -10.266 1.00 91.56 97 THR A N 1
ATOM 723 C CA . THR A 1 97 ? 9.013 1.273 -11.206 1.00 91.56 97 THR A CA 1
ATOM 724 C C . THR A 1 97 ? 8.686 0.499 -12.484 1.00 91.56 97 THR A C 1
ATOM 726 O O . THR A 1 97 ? 9.312 0.743 -13.517 1.00 91.56 97 THR A O 1
ATOM 729 N N . GLY A 1 98 ? 7.672 -0.366 -12.461 1.00 92.62 98 GLY A N 1
ATOM 730 C CA . GLY A 1 98 ? 7.182 -1.122 -13.616 1.00 92.62 98 GLY A CA 1
ATOM 731 C C . GLY A 1 98 ? 6.431 -2.371 -13.160 1.00 92.62 98 GLY A C 1
ATOM 732 O O . GLY A 1 98 ? 6.672 -2.842 -12.060 1.00 92.62 98 GLY A O 1
ATOM 733 N N . ALA A 1 99 ? 5.509 -2.888 -13.978 1.00 95.56 99 ALA A N 1
ATOM 734 C CA . ALA A 1 99 ? 4.681 -4.039 -13.603 1.00 95.56 99 ALA A CA 1
ATOM 735 C C . ALA A 1 99 ? 5.528 -5.273 -13.226 1.00 95.56 99 ALA A C 1
ATOM 737 O O . ALA A 1 99 ? 6.438 -5.653 -13.963 1.00 95.56 99 ALA A O 1
ATOM 738 N N . VAL A 1 100 ? 5.170 -5.911 -12.112 1.00 97.88 100 VAL A N 1
ATOM 739 C CA . VAL A 1 100 ? 5.781 -7.130 -11.562 1.00 97.88 100 VAL A CA 1
ATOM 740 C C . VAL A 1 100 ? 4.696 -8.195 -11.453 1.00 97.88 100 VAL A C 1
ATOM 742 O O . VAL A 1 100 ? 3.601 -7.908 -10.973 1.00 97.88 100 VAL A O 1
ATOM 745 N N . THR A 1 101 ? 4.983 -9.416 -11.898 1.00 98.50 101 THR A N 1
ATOM 746 C CA . THR A 1 101 ? 4.097 -10.568 -11.687 1.00 98.50 101 THR A CA 1
ATOM 747 C C . THR A 1 101 ? 4.561 -11.333 -10.460 1.00 98.50 101 THR A C 1
ATOM 749 O O . THR A 1 101 ? 5.710 -11.771 -10.422 1.00 98.50 101 THR A O 1
ATOM 752 N N . ALA A 1 102 ? 3.680 -11.509 -9.479 1.00 98.69 102 ALA A N 1
ATOM 753 C CA . ALA A 1 102 ? 4.015 -12.246 -8.271 1.00 98.69 102 ALA A CA 1
ATOM 754 C C . ALA A 1 102 ? 4.161 -13.751 -8.560 1.00 98.69 102 ALA A C 1
ATOM 756 O O . ALA A 1 102 ? 3.410 -14.343 -9.340 1.00 98.69 102 ALA A O 1
ATOM 757 N N . VAL A 1 103 ? 5.160 -14.367 -7.936 1.00 98.69 103 VAL A N 1
ATOM 758 C CA . VAL A 1 103 ? 5.563 -15.769 -8.118 1.00 98.69 103 VAL A CA 1
ATOM 759 C C . VAL A 1 103 ? 5.022 -16.648 -6.993 1.00 98.69 103 VAL A C 1
ATOM 761 O O . VAL A 1 103 ? 4.673 -17.805 -7.226 1.00 98.69 103 VAL A O 1
ATOM 764 N N . ASP A 1 104 ? 4.949 -16.105 -5.784 1.00 98.31 104 ASP A N 1
ATOM 765 C CA . ASP A 1 104 ? 4.414 -16.739 -4.584 1.00 98.31 104 ASP A CA 1
ATOM 766 C C . ASP A 1 104 ? 3.521 -15.750 -3.811 1.00 98.31 104 ASP A C 1
ATOM 768 O O . ASP A 1 104 ? 3.115 -14.726 -4.353 1.00 98.31 104 ASP A O 1
ATOM 772 N N . GLY A 1 105 ? 3.123 -16.103 -2.586 1.00 97.44 105 GLY A N 1
ATOM 773 C CA . GLY A 1 105 ? 2.250 -15.275 -1.753 1.00 97.44 105 GLY A CA 1
ATOM 774 C C . GLY A 1 105 ? 0.794 -15.168 -2.238 1.00 97.44 105 GLY A C 1
ATOM 775 O O . GLY A 1 105 ? 0.392 -15.839 -3.192 1.00 97.44 105 GLY A O 1
ATOM 776 N N . PRO A 1 106 ? -0.023 -14.336 -1.566 1.00 97.69 106 PRO A N 1
ATOM 777 C CA . PRO A 1 106 ? -1.436 -14.144 -1.907 1.00 97.69 106 PRO A CA 1
ATOM 778 C C . PRO A 1 106 ? -1.687 -13.641 -3.335 1.00 97.69 106 PRO A C 1
ATOM 780 O O . PRO A 1 106 ? -2.727 -13.942 -3.908 1.00 97.69 106 PRO A O 1
ATOM 783 N N . ALA A 1 107 ? -0.735 -12.914 -3.930 1.00 98.50 107 ALA A N 1
ATOM 784 C CA . ALA A 1 107 ? -0.859 -12.375 -5.283 1.00 98.50 107 ALA A CA 1
ATOM 785 C C . ALA A 1 107 ? -0.283 -13.306 -6.364 1.00 98.50 107 ALA A C 1
ATOM 787 O O . ALA A 1 107 ? -0.157 -12.883 -7.510 1.00 98.50 107 ALA A O 1
ATOM 788 N N . ALA A 1 108 ? 0.101 -14.548 -6.042 1.00 98.56 108 ALA A N 1
ATOM 789 C CA . ALA A 1 108 ? 0.767 -15.450 -6.984 1.00 98.56 108 ALA A CA 1
ATOM 790 C C . ALA A 1 108 ? 0.017 -15.570 -8.329 1.00 98.56 108 ALA A C 1
ATOM 792 O O . ALA A 1 108 ? -1.134 -16.004 -8.394 1.00 98.56 108 ALA A O 1
ATOM 793 N N . GLY A 1 109 ? 0.702 -15.225 -9.422 1.00 98.25 109 GLY A N 1
ATOM 794 C CA . GLY A 1 109 ? 0.152 -15.210 -10.780 1.00 98.25 109 GLY A CA 1
ATOM 795 C C . GLY A 1 109 ? -0.561 -13.912 -11.179 1.00 98.25 109 GLY A C 1
AT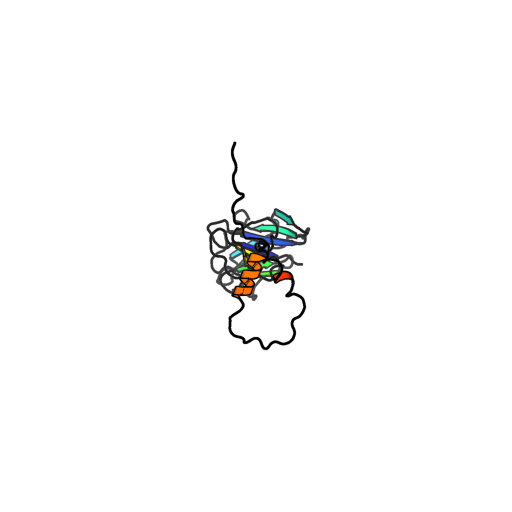OM 796 O O . GLY A 1 109 ? -0.890 -13.753 -12.357 1.00 98.25 109 GLY A O 1
ATOM 797 N N . GLU A 1 110 ? -0.766 -12.976 -10.254 1.00 98.62 110 GLU A N 1
ATOM 798 C CA . GLU A 1 110 ? -1.266 -11.633 -10.542 1.00 98.62 110 GLU A CA 1
ATOM 799 C C . GLU A 1 110 ? -0.129 -10.680 -10.923 1.00 98.62 110 GLU A C 1
ATOM 801 O O . GLU A 1 110 ? 1.023 -10.845 -10.520 1.00 98.62 110 GLU A O 1
ATOM 806 N N . THR A 1 111 ? -0.464 -9.658 -11.709 1.00 98.50 111 THR A N 1
ATOM 807 C CA . THR A 1 111 ? 0.482 -8.633 -12.163 1.00 98.50 111 THR A CA 1
ATOM 808 C C . THR A 1 111 ? 0.108 -7.287 -11.566 1.00 98.50 111 THR A C 1
ATOM 810 O O . THR A 1 111 ? -1.038 -6.850 -11.692 1.00 98.50 111 THR A O 1
ATOM 813 N N . SER A 1 112 ? 1.080 -6.610 -10.960 1.00 98.56 112 SER A N 1
ATOM 814 C CA . SER A 1 112 ? 0.886 -5.295 -10.360 1.00 98.56 112 SER A CA 1
ATOM 815 C C . SER A 1 112 ? 0.600 -4.215 -11.401 1.00 98.56 112 SER A C 1
ATOM 817 O O . SER A 1 112 ? 1.068 -4.241 -12.544 1.00 98.56 112 SER A O 1
ATOM 819 N N . THR A 1 113 ? -0.179 -3.222 -10.985 1.00 98.25 113 THR A N 1
ATOM 820 C CA . THR A 1 113 ? -0.487 -2.038 -11.784 1.00 98.25 113 THR A CA 1
ATOM 821 C C . THR A 1 113 ? 0.560 -0.961 -11.532 1.00 98.25 113 THR A C 1
ATOM 823 O O . THR A 1 113 ? 0.771 -0.533 -10.400 1.00 98.25 113 THR A O 1
ATOM 826 N N . TYR A 1 114 ? 1.203 -0.481 -12.594 1.00 97.56 114 TYR A N 1
ATOM 827 C CA . TYR A 1 114 ? 2.118 0.653 -12.496 1.00 97.56 114 TYR A CA 1
ATOM 828 C C . TYR A 1 114 ? 1.353 1.952 -12.214 1.00 97.56 114 TYR A C 1
ATOM 830 O O . TYR A 1 114 ? 0.513 2.362 -13.017 1.00 97.56 114 TYR A O 1
ATOM 838 N N . ILE A 1 115 ? 1.671 2.615 -11.100 1.00 97.00 115 ILE A N 1
ATOM 839 C CA . ILE A 1 115 ? 0.970 3.823 -10.628 1.00 97.00 115 ILE A CA 1
ATOM 840 C C . ILE A 1 115 ? 1.762 5.122 -10.843 1.00 97.00 115 ILE A C 1
ATOM 842 O O . ILE A 1 115 ? 1.356 6.194 -10.395 1.00 97.00 115 ILE A O 1
ATOM 846 N N . GLY A 1 116 ? 2.875 5.051 -11.575 1.00 94.44 116 GLY A N 1
ATOM 847 C CA . GLY A 1 116 ? 3.780 6.179 -11.776 1.00 94.44 116 GLY A CA 1
ATOM 848 C C . GLY A 1 116 ? 4.952 6.162 -10.801 1.00 94.44 116 GLY A C 1
ATOM 849 O O . GLY A 1 116 ? 5.136 5.220 -10.046 1.00 94.44 116 GLY A O 1
ATOM 850 N N . THR A 1 117 ? 5.759 7.218 -10.831 1.00 93.31 117 THR A N 1
ATOM 851 C CA . THR A 1 117 ? 6.883 7.410 -9.908 1.00 93.31 117 THR A CA 1
ATOM 852 C C . THR A 1 117 ? 6.829 8.817 -9.331 1.00 93.31 117 THR A C 1
ATOM 854 O O . THR A 1 117 ? 6.573 9.787 -10.047 1.00 93.31 117 THR A O 1
ATOM 857 N N . ALA A 1 118 ? 7.098 8.935 -8.036 1.00 90.81 118 ALA A N 1
ATOM 858 C CA . ALA A 1 118 ? 7.351 10.206 -7.367 1.00 90.81 118 ALA A CA 1
ATOM 859 C C . ALA A 1 118 ? 8.860 10.361 -7.128 1.00 90.81 118 ALA A C 1
ATOM 861 O O . ALA A 1 118 ? 9.491 9.462 -6.587 1.00 90.81 118 ALA A O 1
ATOM 862 N N . SER A 1 119 ? 9.459 11.468 -7.570 1.00 87.44 119 SER A N 1
ATOM 863 C CA . SER A 1 119 ? 10.888 11.741 -7.354 1.00 87.44 119 SER A CA 1
ATOM 864 C C . SER A 1 119 ? 11.063 12.852 -6.335 1.00 87.44 119 SER A C 1
ATOM 866 O O . SER A 1 11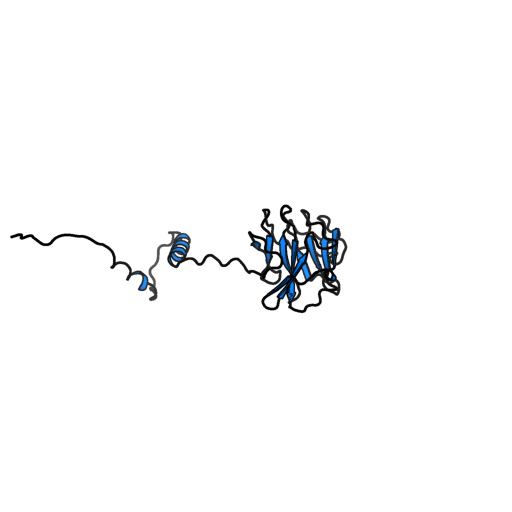9 ? 10.414 13.886 -6.467 1.00 87.44 119 SER A O 1
ATOM 868 N N . GLY A 1 120 ? 11.993 12.692 -5.397 1.00 84.56 120 GLY A N 1
ATOM 869 C CA . GLY A 1 120 ? 12.306 13.699 -4.385 1.00 84.56 120 GLY A CA 1
ATOM 870 C C . GLY A 1 120 ? 11.826 13.296 -2.996 1.00 84.56 120 GLY A C 1
ATOM 871 O O . GLY A 1 120 ? 10.847 12.584 -2.841 1.00 84.56 120 GLY A O 1
ATOM 872 N N . THR A 1 121 ? 12.529 13.782 -1.979 1.00 84.06 121 THR A N 1
ATOM 873 C CA . THR A 1 121 ? 12.452 13.286 -0.594 1.00 84.06 121 THR A CA 1
ATOM 874 C C . THR A 1 121 ? 11.181 13.682 0.154 1.00 84.06 121 THR A C 1
ATOM 876 O O . THR A 1 121 ? 11.051 13.385 1.331 1.00 84.06 121 THR A O 1
ATOM 879 N N . THR A 1 122 ? 10.286 14.438 -0.468 1.00 85.94 122 THR A N 1
ATOM 880 C CA . THR A 1 122 ? 9.013 14.876 0.123 1.00 85.94 122 THR A CA 1
ATOM 881 C C . THR A 1 122 ? 7.833 14.484 -0.751 1.00 85.94 122 THR A C 1
ATOM 883 O O . THR A 1 122 ? 6.730 14.988 -0.536 1.00 85.94 122 THR A O 1
ATOM 886 N N . ASN A 1 123 ? 8.079 13.674 -1.783 1.00 90.56 123 ASN A N 1
ATOM 887 C CA . ASN A 1 123 ? 7.104 13.387 -2.811 1.00 90.56 123 ASN A CA 1
ATOM 888 C C . ASN A 1 123 ? 6.607 11.952 -2.692 1.00 90.56 123 ASN A C 1
ATOM 890 O O . ASN A 1 123 ? 7.400 11.021 -2.671 1.00 90.56 123 ASN A O 1
ATOM 894 N N . SER A 1 124 ? 5.295 11.793 -2.743 1.00 93.38 124 SER A N 1
ATOM 895 C CA . SER A 1 124 ? 4.601 10.507 -2.726 1.00 93.38 124 SER A CA 1
ATOM 896 C C . SER A 1 124 ? 3.658 10.391 -3.921 1.00 93.38 124 SER A C 1
ATOM 898 O O . SER A 1 124 ? 3.451 11.345 -4.683 1.00 93.38 124 SER A O 1
ATOM 900 N N . LEU A 1 125 ? 3.082 9.207 -4.103 1.00 94.75 125 LEU A N 1
ATOM 901 C CA . LEU A 1 125 ? 1.974 8.956 -5.015 1.00 94.75 125 LEU A CA 1
ATOM 902 C C . LEU A 1 125 ? 0.681 8.887 -4.201 1.00 94.75 125 LEU A C 1
ATOM 904 O O . LEU A 1 125 ? 0.546 8.020 -3.348 1.00 94.75 125 LEU A O 1
ATOM 908 N N . GLN A 1 126 ? -0.273 9.773 -4.483 1.00 94.81 126 GLN A N 1
ATOM 909 C CA . GLN A 1 126 ? -1.550 9.872 -3.771 1.00 94.81 126 GLN A CA 1
ATOM 910 C C . GLN A 1 126 ? -2.714 9.451 -4.672 1.00 94.81 126 GLN A C 1
ATOM 912 O O . GLN A 1 126 ? -2.778 9.876 -5.828 1.00 94.81 126 GLN A O 1
ATOM 917 N N . SER A 1 127 ? -3.669 8.712 -4.110 1.00 94.25 127 SER A N 1
ATOM 918 C CA . SER A 1 127 ? -4.996 8.466 -4.674 1.00 94.25 127 SER A CA 1
ATOM 919 C C . SER A 1 127 ? -6.090 9.102 -3.807 1.00 94.25 127 SER A C 1
ATOM 921 O O . SER A 1 127 ? -6.081 9.011 -2.577 1.00 94.25 127 SER A O 1
ATOM 923 N N . ASP A 1 128 ? -7.063 9.733 -4.466 1.00 89.88 128 ASP A N 1
ATOM 924 C CA . ASP A 1 128 ? -8.284 10.291 -3.872 1.00 89.88 128 ASP A CA 1
ATOM 925 C C . ASP A 1 128 ? -9.572 9.707 -4.492 1.00 89.88 128 ASP A C 1
ATOM 927 O O . ASP A 1 128 ? -10.674 10.193 -4.229 1.00 89.88 128 ASP A O 1
ATOM 931 N N . ASP A 1 129 ? -9.438 8.638 -5.286 1.00 91.38 129 ASP A N 1
ATOM 932 C CA . ASP A 1 129 ? -10.507 8.012 -6.072 1.00 91.38 129 ASP A CA 1
ATOM 933 C C . ASP A 1 129 ? -10.679 6.506 -5.799 1.00 91.38 129 ASP A C 1
ATOM 935 O O . ASP A 1 129 ? -11.245 5.783 -6.618 1.00 91.38 129 ASP A O 1
ATOM 939 N N . GLY A 1 130 ? -10.230 6.034 -4.631 1.00 91.94 130 GLY A N 1
ATOM 940 C CA . GLY A 1 130 ? -10.339 4.625 -4.241 1.00 91.94 130 GLY A CA 1
ATOM 941 C C . GLY A 1 130 ? -9.289 3.729 -4.902 1.00 91.94 130 GLY A C 1
ATOM 942 O O . GLY A 1 130 ? -9.599 2.598 -5.275 1.00 91.94 130 GLY A O 1
ATOM 943 N N . GLY A 1 131 ? -8.077 4.251 -5.108 1.00 93.75 131 GLY A N 1
ATOM 944 C CA . GLY A 1 131 ? -6.946 3.507 -5.665 1.00 93.75 131 GLY A CA 1
ATOM 945 C C . GLY A 1 131 ? -6.992 3.329 -7.184 1.00 93.75 131 GLY A C 1
ATOM 946 O O . GLY A 1 131 ? -6.251 2.504 -7.714 1.00 93.75 131 GLY A O 1
ATOM 947 N N . GLN A 1 132 ? -7.856 4.067 -7.893 1.00 93.81 132 GLN A N 1
ATOM 948 C CA . GLN A 1 132 ? -8.028 3.937 -9.346 1.00 93.81 132 GLN A CA 1
ATOM 949 C C . GLN A 1 132 ? -6.974 4.726 -10.125 1.00 93.81 132 GLN A C 1
ATOM 951 O O . GLN A 1 132 ? -6.549 4.310 -11.204 1.00 93.81 132 GLN A O 1
ATOM 956 N N . SER A 1 133 ? -6.538 5.867 -9.593 1.00 94.56 133 SER A N 1
ATOM 957 C CA . SER A 1 133 ? -5.447 6.650 -10.158 1.00 94.56 133 SER A CA 1
ATOM 958 C C . SER A 1 133 ? -4.579 7.286 -9.080 1.00 94.56 133 SER A C 1
ATOM 960 O O . SER A 1 133 ? -5.022 7.530 -7.958 1.00 94.56 133 SER A O 1
ATOM 962 N N . TYR A 1 134 ? -3.327 7.564 -9.451 1.00 95.12 134 TYR A N 1
ATOM 963 C CA . TYR A 1 134 ? -2.348 8.200 -8.579 1.00 95.12 134 TYR A CA 1
ATOM 964 C C . TYR A 1 134 ? -1.769 9.456 -9.224 1.00 95.12 134 TYR A C 1
ATOM 966 O O . TYR A 1 134 ? -1.611 9.553 -10.445 1.00 95.12 134 TYR A O 1
ATOM 974 N N . TYR A 1 135 ? -1.445 10.437 -8.391 1.00 93.62 135 TYR A N 1
ATOM 975 C CA . TYR A 1 135 ? -0.731 11.646 -8.783 1.00 93.62 135 TYR A CA 1
ATOM 976 C C . TYR A 1 135 ? 0.393 11.948 -7.797 1.00 93.62 135 TYR A C 1
ATOM 978 O O . TYR A 1 135 ? 0.326 11.582 -6.628 1.00 93.62 135 TYR A O 1
ATOM 986 N N . VAL A 1 136 ? 1.423 12.655 -8.265 1.00 93.50 136 VAL A N 1
ATOM 987 C CA . VAL A 1 136 ? 2.517 13.085 -7.389 1.00 93.50 136 VAL A CA 1
ATOM 988 C C . VAL A 1 136 ? 2.012 14.149 -6.416 1.00 93.50 136 VAL A C 1
ATOM 990 O O . VAL A 1 136 ? 1.516 15.201 -6.834 1.00 93.50 136 VAL A O 1
ATOM 993 N N . GLN A 1 137 ? 2.185 13.890 -5.127 1.00 90.38 137 GLN A N 1
ATOM 994 C CA . GLN A 1 137 ? 1.958 14.831 -4.042 1.00 90.38 137 GLN A CA 1
ATOM 995 C C . GLN A 1 137 ? 3.305 15.386 -3.588 1.00 90.38 137 GLN A C 1
ATOM 997 O O . GLN A 1 137 ? 4.192 14.631 -3.229 1.00 90.38 137 GLN A O 1
ATOM 1002 N N . SER A 1 138 ? 3.480 16.710 -3.627 1.00 86.38 138 SER A N 1
ATOM 1003 C CA . SER A 1 138 ? 4.787 17.355 -3.412 1.00 86.38 138 SER A CA 1
ATOM 1004 C C . SER A 1 138 ? 5.149 17.622 -1.942 1.00 86.38 138 SER A C 1
ATOM 1006 O O . SER A 1 138 ? 6.073 18.381 -1.653 1.00 86.38 138 SER A O 1
ATOM 1008 N N . SER A 1 139 ? 4.354 17.088 -1.018 1.00 86.50 139 SER A N 1
ATOM 1009 C CA . SER A 1 139 ? 4.579 17.128 0.425 1.00 86.50 139 SER A CA 1
ATOM 1010 C C . SER A 1 139 ? 3.791 15.985 1.037 1.00 86.50 139 SER A C 1
ATOM 1012 O O . SER A 1 139 ? 2.562 16.072 1.128 1.00 86.50 139 SER A O 1
ATOM 1014 N N . THR A 1 140 ? 4.502 14.946 1.454 1.00 85.75 140 THR A N 1
ATOM 1015 C CA . THR A 1 140 ? 3.904 13.798 2.129 1.00 85.75 140 THR A CA 1
ATOM 1016 C C . THR A 1 140 ? 3.129 14.232 3.369 1.00 85.75 140 THR A C 1
ATOM 1018 O O . THR A 1 140 ? 3.462 15.232 4.024 1.00 85.75 140 THR A O 1
ATOM 1021 N N . ASN A 1 141 ? 2.031 13.539 3.658 1.00 85.75 141 ASN A N 1
ATOM 1022 C CA . ASN A 1 141 ? 1.186 13.857 4.804 1.00 85.75 141 ASN A CA 1
ATOM 1023 C C . ASN A 1 141 ? 0.608 12.602 5.480 1.00 85.75 141 ASN A C 1
ATOM 1025 O O . ASN A 1 141 ? -0.591 12.579 5.754 1.00 85.75 141 ASN A O 1
ATOM 1029 N N . PRO A 1 142 ? 1.467 11.634 5.862 1.00 88.75 142 PRO A N 1
ATOM 1030 C CA . PRO A 1 142 ? 1.026 10.348 6.389 1.00 88.75 142 PRO A CA 1
ATOM 1031 C C . PRO A 1 142 ? 0.054 10.509 7.559 1.00 88.75 142 PRO A C 1
ATOM 1033 O O . PRO A 1 142 ? 0.262 11.322 8.471 1.00 88.75 142 PRO A O 1
ATOM 1036 N N . GLY A 1 143 ? -1.020 9.724 7.527 1.00 84.25 143 GLY A N 1
ATOM 1037 C CA . GLY A 1 143 ? -2.023 9.643 8.583 1.00 84.25 143 GLY A CA 1
ATOM 1038 C C . GLY A 1 143 ? -2.984 10.832 8.619 1.00 84.25 143 GLY A C 1
ATOM 1039 O O . GLY A 1 143 ? -3.840 10.903 9.510 1.00 84.25 143 GLY A O 1
ATOM 1040 N N . ARG A 1 144 ? -2.861 11.789 7.689 1.00 81.19 144 ARG A N 1
ATOM 1041 C CA . ARG A 1 144 ? -3.790 12.919 7.568 1.00 81.19 144 ARG A CA 1
ATOM 1042 C C . ARG A 1 144 ? -4.919 12.588 6.598 1.00 81.19 144 ARG A C 1
ATOM 1044 O O . ARG A 1 144 ? -4.977 11.537 5.983 1.00 81.19 144 ARG A O 1
ATOM 1051 N N . ALA A 1 145 ? -5.878 13.511 6.529 1.00 57.72 145 ALA A N 1
ATOM 1052 C CA . ALA A 1 145 ? -6.989 13.434 5.596 1.00 57.72 145 ALA A CA 1
ATOM 1053 C C . ALA A 1 145 ? -6.509 13.081 4.185 1.00 57.72 145 ALA A C 1
ATOM 1055 O O . ALA A 1 145 ? -5.499 13.627 3.750 1.00 57.72 145 ALA A O 1
ATOM 1056 N N . LEU A 1 146 ? -7.320 12.285 3.474 1.00 63.34 146 LEU A N 1
ATOM 1057 C CA . LEU A 1 146 ? -7.356 12.186 2.013 1.00 63.34 146 LEU A CA 1
ATOM 1058 C C . LEU A 1 146 ? -7.568 13.588 1.432 1.00 63.34 146 LEU A C 1
ATOM 1060 O O . LEU A 1 146 ? -8.677 13.993 1.061 1.00 63.34 146 LEU A O 1
ATOM 1064 N N . ASN A 1 147 ? -6.512 14.388 1.462 1.00 55.66 147 ASN A N 1
ATOM 1065 C CA . ASN A 1 147 ? -6.481 15.731 0.948 1.00 55.66 147 ASN A CA 1
ATOM 1066 C C . ASN A 1 147 ? -6.412 15.528 -0.555 1.00 55.66 147 ASN A C 1
ATOM 1068 O O . ASN A 1 147 ? -5.331 15.469 -1.139 1.00 55.66 147 ASN A O 1
ATOM 1072 N N . GLY A 1 148 ? -7.586 15.347 -1.167 1.00 55.16 148 GLY A N 1
ATOM 1073 C CA . GLY A 1 148 ? -7.708 15.312 -2.616 1.00 55.16 148 GLY A CA 1
ATOM 1074 C C . GLY A 1 148 ? -6.960 16.492 -3.222 1.00 55.16 148 GLY A C 1
ATOM 1075 O O . GLY A 1 148 ? -6.710 17.481 -2.524 1.00 55.16 148 GLY A O 1
ATOM 1076 N N . ARG A 1 149 ? -6.570 16.359 -4.494 1.00 57.03 149 ARG A N 1
ATOM 1077 C CA . ARG A 1 149 ? -5.563 17.212 -5.160 1.00 57.03 149 ARG A CA 1
ATOM 1078 C C . ARG A 1 149 ? -5.517 18.631 -4.588 1.00 57.03 149 ARG A C 1
ATOM 1080 O O . ARG A 1 149 ? -6.579 19.266 -4.552 1.00 57.03 149 ARG A O 1
ATOM 1087 N N . PRO A 1 150 ? -4.330 19.162 -4.213 1.00 54.62 150 PRO A N 1
ATOM 1088 C CA . PRO A 1 150 ? -4.229 20.513 -3.676 1.00 54.62 150 PRO A CA 1
ATOM 1089 C C . PRO A 1 150 ? -5.054 21.442 -4.554 1.00 54.62 150 PRO A C 1
ATOM 1091 O O . PRO A 1 150 ? -4.936 21.389 -5.786 1.00 54.62 150 PRO A O 1
ATOM 1094 N N . ALA A 1 151 ? -5.959 22.199 -3.923 1.00 51.06 151 ALA A N 1
ATOM 1095 C CA . ALA A 1 151 ? -6.926 23.010 -4.644 1.00 51.06 151 ALA A CA 1
ATOM 1096 C C . ALA A 1 151 ? -6.185 23.767 -5.746 1.00 51.06 151 ALA A C 1
ATOM 1098 O O . ALA A 1 151 ? -5.201 24.461 -5.465 1.00 51.06 151 ALA A O 1
ATOM 1099 N N . ARG A 1 152 ? -6.612 23.589 -7.009 1.00 51.53 152 ARG A N 1
ATOM 1100 C CA . ARG A 1 152 ? -6.027 24.348 -8.121 1.00 51.53 152 ARG A CA 1
ATOM 1101 C C . ARG A 1 152 ? -6.012 25.810 -7.684 1.00 51.53 152 ARG A C 1
ATOM 1103 O O . ARG A 1 152 ? -7.052 26.262 -7.198 1.00 51.53 152 ARG A O 1
ATOM 1110 N N . PRO A 1 153 ? -4.885 26.535 -7.820 1.00 49.78 153 PRO A N 1
ATOM 1111 C CA . PRO A 1 153 ? -4.836 27.923 -7.394 1.00 49.78 153 PRO A CA 1
ATOM 1112 C C . PRO A 1 153 ? -6.038 28.633 -8.003 1.00 49.78 153 PRO A C 1
ATOM 1114 O O . PRO A 1 153 ? -6.245 28.545 -9.217 1.00 49.78 153 PRO A O 1
ATOM 1117 N N . CYS A 1 154 ? -6.867 29.251 -7.157 1.00 50.56 154 CYS A N 1
ATOM 1118 C CA . CYS A 1 154 ? -8.032 29.996 -7.604 1.00 50.56 154 CYS A CA 1
ATOM 1119 C C . CYS A 1 154 ? -7.524 31.086 -8.545 1.00 50.56 154 CYS A C 1
ATOM 1121 O O . CYS A 1 154 ? -6.993 32.107 -8.107 1.00 50.56 154 CYS A O 1
ATOM 1123 N N . LEU A 1 155 ? -7.606 30.836 -9.850 1.00 66.88 155 LEU A N 1
ATOM 1124 C CA . LEU A 1 155 ? -7.198 31.815 -10.834 1.00 66.88 155 LEU A CA 1
ATOM 1125 C C . LEU A 1 155 ? -8.184 32.971 -10.710 1.00 66.88 155 LEU A C 1
ATOM 1127 O O . LEU A 1 155 ? -9.397 32.789 -10.812 1.00 66.88 155 LEU A O 1
ATOM 1131 N N . THR A 1 156 ? -7.663 34.175 -10.512 1.00 73.69 156 THR A N 1
ATOM 1132 C CA . THR A 1 156 ? -8.462 35.388 -10.690 1.00 73.69 156 THR A CA 1
ATOM 1133 C C . THR A 1 156 ? -9.090 35.370 -12.086 1.00 73.69 156 THR A C 1
ATOM 1135 O O . THR A 1 156 ? -8.518 34.812 -13.029 1.00 73.69 156 THR A O 1
ATOM 1138 N N . VAL A 1 157 ? -10.228 36.044 -12.265 1.00 73.50 157 VAL A N 1
ATOM 1139 C CA . VAL A 1 157 ? -10.870 36.197 -13.587 1.00 73.50 157 VAL A CA 1
ATOM 1140 C C . VAL A 1 157 ? -9.858 36.659 -14.649 1.00 73.50 157 VAL A C 1
ATOM 1142 O O . VAL A 1 157 ? -9.861 36.171 -15.779 1.00 73.50 157 VAL A O 1
ATOM 1145 N N . GLY A 1 158 ? -8.922 37.540 -14.274 1.00 75.50 158 GLY A N 1
ATOM 1146 C CA . GLY A 1 158 ? -7.840 37.995 -15.149 1.00 75.50 158 GLY A CA 1
ATOM 1147 C C . GLY A 1 158 ? -6.832 36.902 -15.531 1.00 75.50 158 GL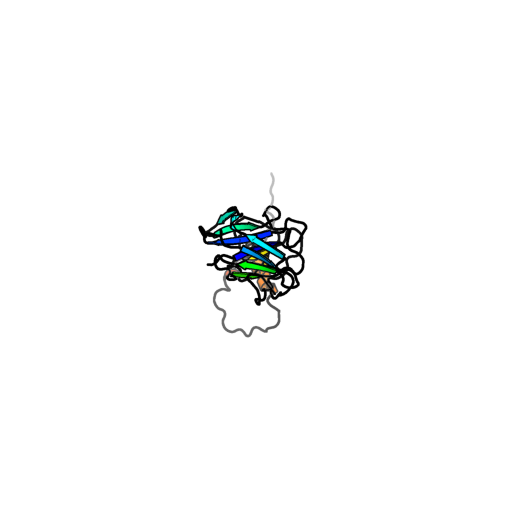Y A C 1
ATOM 1148 O O . GLY A 1 158 ? -6.379 36.860 -16.675 1.00 75.50 158 GLY A O 1
ATOM 1149 N N . GLN A 1 159 ? -6.484 35.996 -14.614 1.00 74.94 159 GLN A N 1
ATOM 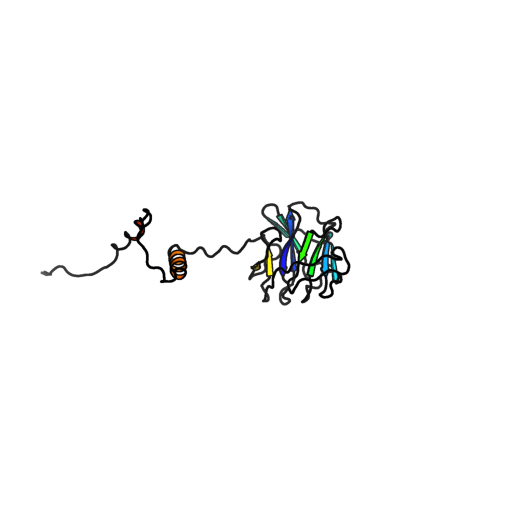1150 C CA . GLN A 1 159 ? -5.617 34.852 -14.910 1.00 74.94 159 GLN A CA 1
ATOM 1151 C C . GLN A 1 159 ? -6.315 33.821 -15.809 1.00 74.94 159 GLN A C 1
ATOM 1153 O O . GLN A 1 159 ? -5.683 33.337 -16.748 1.00 74.94 159 GLN A O 1
ATOM 1158 N N . VAL A 1 160 ? -7.610 33.553 -15.596 1.00 71.25 160 VAL A N 1
ATOM 1159 C CA . VAL A 1 160 ? -8.411 32.673 -16.468 1.00 71.25 160 VAL A CA 1
ATOM 1160 C C . VAL A 1 160 ? -8.491 33.241 -17.887 1.00 71.25 160 VAL A C 1
ATOM 1162 O O . VAL A 1 160 ? -8.159 32.542 -18.844 1.00 71.25 160 VAL A O 1
ATOM 1165 N N . LYS A 1 161 ? -8.826 34.534 -18.033 1.00 73.31 161 LYS A N 1
ATOM 1166 C CA . LYS A 1 161 ? -8.867 35.218 -19.340 1.00 73.31 161 LYS A CA 1
ATOM 1167 C C . LYS A 1 161 ? -7.530 35.110 -20.084 1.00 73.31 161 LYS A C 1
ATOM 1169 O O . LYS A 1 161 ? -7.517 34.794 -21.270 1.00 73.31 161 LYS A O 1
ATOM 1174 N N . ARG A 1 162 ? -6.395 35.303 -19.398 1.00 75.94 162 ARG A N 1
ATOM 1175 C CA . ARG A 1 162 ? -5.057 35.155 -20.008 1.00 75.94 162 ARG A CA 1
ATOM 1176 C C . ARG A 1 162 ? -4.742 33.721 -20.426 1.00 75.94 162 ARG A C 1
ATOM 1178 O O . ARG A 1 162 ? -4.083 33.531 -21.443 1.00 75.94 162 ARG A O 1
ATOM 1185 N N . HIS A 1 163 ? -5.186 32.732 -19.658 1.00 70.44 163 HIS A N 1
ATOM 1186 C CA . HIS A 1 163 ? -4.954 31.324 -19.969 1.00 70.44 163 HIS A CA 1
ATOM 1187 C C . HIS A 1 163 ? -5.745 30.888 -21.211 1.00 70.44 163 HIS A C 1
ATOM 1189 O O . HIS A 1 163 ? -5.176 30.286 -22.117 1.00 70.44 163 HIS A O 1
ATOM 1195 N N . ILE A 1 164 ? -7.015 31.298 -21.304 1.00 74.44 164 ILE A N 1
ATOM 1196 C CA . ILE A 1 164 ? -7.869 31.062 -22.479 1.00 74.44 164 ILE A CA 1
ATOM 1197 C C . ILE A 1 164 ? -7.274 31.738 -23.721 1.00 74.44 164 ILE A C 1
ATOM 1199 O O . ILE A 1 164 ? -7.131 31.101 -24.760 1.00 74.44 164 ILE A O 1
ATOM 1203 N N . MET A 1 165 ? -6.846 33.000 -23.604 1.00 67.50 165 MET A N 1
ATOM 1204 C CA . MET A 1 165 ? -6.261 33.758 -24.720 1.00 67.50 165 MET A CA 1
ATOM 1205 C C . MET A 1 165 ? -4.955 33.146 -25.250 1.00 67.50 165 MET A C 1
ATOM 1207 O O . MET A 1 165 ? -4.664 33.277 -26.433 1.00 67.50 165 MET A O 1
ATOM 1211 N N . ARG A 1 166 ? -4.173 32.459 -24.405 1.00 66.75 166 ARG A N 1
ATOM 1212 C CA . ARG A 1 166 ? -2.945 31.755 -24.821 1.00 66.75 166 ARG A CA 1
ATOM 1213 C C . ARG A 1 166 ? -3.211 30.418 -25.521 1.00 66.75 166 ARG A C 1
ATOM 1215 O O . ARG A 1 166 ? -2.330 29.944 -26.229 1.00 66.75 166 ARG A O 1
ATOM 1222 N N . GLY A 1 167 ? -4.389 29.821 -25.332 1.00 52.81 167 GLY A N 1
ATOM 1223 C CA . GLY A 1 167 ? -4.802 28.583 -26.005 1.00 52.81 167 GLY A CA 1
ATOM 1224 C C . GLY A 1 167 ? -5.409 28.796 -27.396 1.00 52.81 167 GLY A C 1
ATOM 1225 O O . GLY A 1 167 ? -5.610 27.833 -28.131 1.00 52.81 167 GLY A O 1
ATOM 1226 N N . ILE A 1 168 ? -5.696 30.043 -27.777 1.00 50.31 168 ILE A N 1
ATOM 1227 C CA . ILE A 1 168 ? -6.255 30.383 -29.087 1.00 50.31 168 ILE A CA 1
ATOM 1228 C C . ILE A 1 168 ? -5.094 30.695 -30.038 1.00 50.31 168 ILE A C 1
ATOM 1230 O O . ILE A 1 168 ? -4.514 31.778 -30.000 1.00 50.31 168 ILE A O 1
ATOM 1234 N N . SER A 1 169 ? -4.740 29.738 -30.899 1.00 41.56 169 SER A N 1
ATOM 1235 C CA . SER A 1 169 ? -3.803 29.985 -32.002 1.00 41.56 169 SER A CA 1
ATOM 1236 C C . SER A 1 169 ? -4.440 30.937 -33.032 1.00 41.56 169 SER A C 1
ATOM 1238 O O . SER A 1 169 ? -5.609 30.746 -33.386 1.00 41.56 169 SER A O 1
ATOM 1240 N N . PRO A 1 170 ? -3.719 31.950 -33.551 1.00 46.19 170 PRO A N 1
ATOM 1241 C CA . PRO A 1 170 ? -4.263 32.950 -34.465 1.00 46.19 170 PRO A CA 1
ATOM 1242 C C . PRO A 1 170 ? -4.305 32.423 -35.906 1.00 46.19 170 PRO A C 1
ATOM 1244 O O . PRO A 1 170 ? -3.723 33.018 -36.805 1.00 46.19 170 PRO A O 1
ATOM 1247 N N . GLN A 1 171 ? -4.966 31.292 -36.151 1.00 43.94 171 GLN A N 1
ATOM 1248 C CA . GLN A 1 171 ? -5.213 30.807 -37.511 1.00 43.94 171 GLN A CA 1
ATOM 1249 C C . GLN A 1 171 ? -6.582 30.140 -37.631 1.00 43.94 171 GLN A C 1
ATOM 1251 O O . GLN A 1 171 ? -6.680 28.938 -37.829 1.00 43.94 171 GLN A O 1
ATOM 1256 N N . MET A 1 172 ? -7.650 30.934 -37.573 1.00 35.06 172 MET A N 1
ATOM 1257 C CA . MET A 1 172 ? -8.861 30.657 -38.351 1.00 35.06 172 MET A CA 1
ATOM 1258 C C . MET A 1 172 ? -9.544 31.987 -38.706 1.00 35.06 172 MET A C 1
ATOM 1260 O O . MET A 1 172 ? -9.866 32.759 -37.802 1.00 35.06 172 MET A O 1
ATOM 1264 N N . PRO A 1 173 ? -9.775 32.297 -39.996 1.00 36.56 173 PRO A N 1
ATOM 1265 C CA . PRO A 1 173 ? -10.530 33.481 -40.374 1.00 36.56 173 PRO A CA 1
ATOM 1266 C C . PRO A 1 173 ? -11.993 33.286 -39.956 1.00 36.56 173 PRO A C 1
ATOM 1268 O O . PRO A 1 173 ? -12.697 32.418 -40.475 1.00 36.56 173 PRO A O 1
ATOM 1271 N N . LEU A 1 174 ? -12.445 34.097 -38.997 1.00 36.62 174 LEU A N 1
ATOM 1272 C CA . LEU A 1 174 ? -13.830 34.155 -38.531 1.00 36.62 174 LEU A CA 1
ATOM 1273 C C . LEU A 1 174 ? -14.763 34.496 -39.703 1.00 36.62 174 LEU A C 1
ATOM 1275 O O . LEU A 1 174 ? -14.946 35.660 -40.059 1.00 36.62 174 LEU A O 1
ATOM 1279 N N . ARG A 1 175 ? -15.412 33.482 -40.288 1.00 39.34 175 ARG A N 1
ATOM 1280 C CA . ARG A 1 175 ? -16.663 33.698 -41.020 1.00 39.34 175 ARG A CA 1
ATOM 1281 C C . ARG A 1 175 ? -17.724 34.072 -39.993 1.00 39.34 175 ARG A C 1
ATOM 1283 O O . ARG A 1 175 ? -18.201 33.222 -39.247 1.00 39.34 175 ARG A O 1
ATOM 1290 N N . LEU A 1 176 ? -18.065 35.358 -39.953 1.00 38.12 176 LEU A N 1
ATOM 1291 C CA . LEU A 1 176 ? -19.125 35.907 -39.114 1.00 38.12 176 LEU A CA 1
ATOM 1292 C C . LEU A 1 176 ? -20.450 35.176 -39.410 1.00 38.12 176 LEU A C 1
ATOM 1294 O O . LEU A 1 176 ? -21.098 35.419 -40.428 1.00 38.12 176 LEU A O 1
ATOM 1298 N N . ARG A 1 177 ? -20.874 34.289 -38.509 1.00 39.00 177 ARG A N 1
ATOM 1299 C CA . ARG A 1 177 ? -22.277 33.893 -38.364 1.00 39.00 177 ARG A CA 1
ATOM 1300 C C . ARG A 1 177 ? -22.679 34.082 -36.905 1.00 39.00 177 ARG A C 1
ATOM 1302 O O . ARG A 1 177 ? -22.152 33.408 -36.034 1.00 39.00 177 ARG A O 1
ATOM 1309 N N . ALA A 1 178 ? -23.592 35.037 -36.720 1.00 40.09 178 ALA A N 1
ATOM 1310 C CA . ALA A 1 178 ? -24.446 35.308 -35.563 1.00 40.09 178 ALA A CA 1
ATOM 1311 C C . ALA A 1 178 ? -23.779 35.290 -34.170 1.00 40.09 178 ALA A C 1
ATOM 1313 O O . ALA A 1 178 ? -23.578 34.244 -33.561 1.00 40.09 178 ALA A O 1
ATOM 1314 N N . ARG A 1 179 ? -23.526 36.495 -33.639 1.00 38.75 179 ARG A N 1
ATOM 1315 C CA . ARG A 1 179 ? -23.161 36.730 -32.233 1.00 38.75 179 ARG A CA 1
ATOM 1316 C C . ARG A 1 179 ? -24.336 36.341 -31.324 1.00 38.75 179 ARG A C 1
ATOM 1318 O O . ARG A 1 179 ? -25.466 36.730 -31.610 1.00 38.75 179 ARG A O 1
ATOM 1325 N N . LYS A 1 180 ? -24.069 35.612 -30.235 1.00 42.53 180 LYS A N 1
ATOM 1326 C CA . LYS A 1 180 ? -24.981 35.469 -29.086 1.00 42.53 180 LYS A CA 1
ATOM 1327 C C . LYS A 1 180 ? -24.501 36.379 -27.953 1.00 42.53 180 LYS A C 1
ATOM 1329 O O . LYS A 1 180 ? -23.306 36.588 -27.793 1.00 42.53 180 LYS A O 1
ATOM 1334 N N . GLU A 1 181 ? -25.463 36.916 -27.212 1.00 41.97 181 GLU A N 1
ATOM 1335 C CA . GLU A 1 181 ? -25.470 38.136 -26.381 1.00 41.97 181 GLU A CA 1
ATOM 1336 C C . GLU A 1 181 ? -24.503 38.219 -25.181 1.00 41.97 181 GLU A C 1
ATOM 1338 O O . GLU A 1 181 ? -24.697 39.047 -24.301 1.00 41.97 181 GLU A O 1
ATOM 1343 N N . TRP A 1 182 ? -23.442 37.416 -25.110 1.00 43.66 182 TRP A N 1
ATOM 1344 C CA . TRP A 1 182 ? -22.522 37.439 -23.958 1.00 43.66 182 TRP A CA 1
ATOM 1345 C C . TRP A 1 182 ? -21.336 38.405 -24.156 1.00 43.66 182 TRP A C 1
ATOM 1347 O O . TRP A 1 182 ? -20.524 38.590 -23.254 1.00 43.66 182 TRP A O 1
ATOM 1357 N N . ASP A 1 183 ? -21.258 39.060 -25.319 1.00 41.94 183 ASP A N 1
ATOM 1358 C CA . ASP A 1 183 ? -20.188 39.998 -25.700 1.00 41.94 183 ASP A CA 1
ATOM 1359 C C . ASP A 1 183 ? -20.345 41.419 -25.106 1.00 41.94 183 ASP A C 1
ATOM 1361 O O . ASP A 1 183 ? -19.459 42.255 -25.287 1.00 41.94 183 ASP A O 1
ATOM 1365 N N . PHE A 1 184 ? -21.447 41.732 -24.410 1.00 41.41 184 PHE A N 1
ATOM 1366 C CA . PHE A 1 184 ? -21.751 43.117 -24.006 1.00 41.41 184 PHE A CA 1
ATOM 1367 C C . PHE A 1 184 ? -21.028 43.589 -22.733 1.00 41.41 184 PHE A C 1
ATOM 1369 O O . PHE A 1 184 ? -20.651 44.759 -22.644 1.00 41.41 184 PHE A O 1
ATOM 1376 N N . ASP A 1 185 ? -20.726 42.694 -21.791 1.00 40.34 185 ASP A N 1
ATOM 1377 C CA . ASP A 1 185 ? -20.082 43.091 -20.526 1.00 40.34 185 ASP A CA 1
ATOM 1378 C C . ASP A 1 185 ? -18.579 43.383 -20.672 1.00 40.34 185 ASP A C 1
ATOM 1380 O O . ASP A 1 185 ? -17.958 43.979 -19.794 1.00 40.34 185 ASP A O 1
ATOM 1384 N N . ALA A 1 186 ? -17.972 43.036 -21.811 1.00 44.66 186 ALA A N 1
ATOM 1385 C CA . ALA A 1 186 ? -16.570 43.342 -22.097 1.00 44.66 186 ALA A CA 1
ATOM 1386 C C . ALA A 1 186 ? -16.343 44.760 -22.667 1.00 44.66 186 ALA A C 1
ATOM 1388 O O . ALA A 1 186 ? -15.193 45.138 -22.898 1.00 44.66 186 ALA A O 1
ATOM 1389 N N . MET A 1 187 ? -17.401 45.552 -22.890 1.00 39.75 187 MET A N 1
ATOM 1390 C CA . MET A 1 187 ? -17.311 46.882 -23.514 1.00 39.75 187 MET A CA 1
ATOM 1391 C C . MET A 1 187 ? -17.588 48.056 -22.554 1.00 39.75 187 MET A C 1
ATOM 1393 O O . MET A 1 187 ? -17.379 49.206 -22.938 1.00 39.75 187 MET A O 1
ATOM 1397 N N . ILE A 1 188 ? -17.981 47.801 -21.298 1.00 41.28 188 ILE A N 1
ATOM 1398 C CA . ILE A 1 188 ? -18.296 48.860 -20.314 1.00 41.28 188 ILE A CA 1
ATOM 1399 C C . ILE A 1 188 ? -17.122 49.226 -19.383 1.00 41.28 188 ILE A C 1
ATOM 1401 O O . ILE A 1 188 ? -17.180 50.233 -18.686 1.00 41.28 188 ILE A O 1
ATOM 1405 N N . GLU A 1 189 ? -15.979 48.541 -19.450 1.00 40.72 189 GLU A N 1
ATOM 1406 C CA . GLU A 1 189 ? -14.797 48.883 -18.632 1.00 40.72 189 GLU A CA 1
ATOM 1407 C C . GLU A 1 189 ? -13.723 49.683 -19.401 1.00 40.72 189 GLU A C 1
ATOM 1409 O O . GLU A 1 189 ? -12.519 49.482 -19.247 1.00 40.72 189 GLU A O 1
ATOM 1414 N N . ARG A 1 190 ? -14.155 50.608 -20.272 1.00 46.72 190 ARG A N 1
ATOM 1415 C CA . ARG A 1 190 ? -13.269 51.540 -21.004 1.00 46.72 190 ARG A CA 1
ATOM 1416 C C . ARG A 1 190 ? -13.647 53.022 -20.888 1.00 46.72 190 ARG A C 1
ATOM 1418 O O . ARG A 1 190 ? -13.240 53.813 -21.732 1.00 46.72 190 ARG A O 1
ATOM 1425 N N . LEU A 1 191 ? -14.372 53.421 -19.838 1.00 43.25 191 LEU A N 1
ATOM 1426 C CA . LEU A 1 191 ? -14.695 54.839 -19.602 1.00 43.25 191 LEU A CA 1
ATOM 1427 C C . LEU A 1 191 ? -14.413 55.394 -18.200 1.00 43.25 191 LEU A C 1
ATOM 1429 O O . LEU A 1 191 ? -14.764 56.541 -17.943 1.00 43.25 191 LEU A O 1
ATOM 1433 N N . HIS A 1 192 ? -13.696 54.688 -17.324 1.00 42.53 192 HIS A N 1
ATOM 1434 C CA . HIS A 1 192 ? -13.235 55.302 -16.073 1.00 42.53 192 HIS A CA 1
ATOM 1435 C C . HIS A 1 192 ? -11.744 55.083 -15.836 1.00 42.53 192 HIS A C 1
ATOM 1437 O O . HIS A 1 192 ? -11.328 54.155 -15.151 1.00 42.53 192 HIS A O 1
ATOM 1443 N N . GLY A 1 193 ? -10.954 55.994 -16.408 1.00 31.42 193 GLY A N 1
ATOM 1444 C CA . GLY A 1 193 ? -9.569 56.222 -16.020 1.00 31.42 193 GLY A CA 1
ATOM 1445 C C . GLY A 1 193 ? -8.769 56.991 -17.066 1.00 31.42 193 GLY A C 1
ATOM 1446 O O . GLY A 1 193 ? -8.083 56.359 -17.857 1.00 31.42 193 GLY A O 1
ATOM 1447 N N . ASP A 1 194 ? -8.809 58.328 -17.032 1.00 33.19 194 ASP A N 1
ATOM 1448 C CA . ASP A 1 194 ? -7.554 59.090 -17.114 1.00 33.19 194 ASP A CA 1
ATOM 1449 C C . ASP A 1 194 ? -7.671 60.462 -16.401 1.00 33.19 194 ASP A C 1
ATOM 1451 O O . ASP A 1 194 ? -8.677 61.157 -16.585 1.00 33.19 194 ASP A O 1
ATOM 1455 N N . PRO A 1 195 ? -6.698 60.857 -15.553 1.00 46.38 195 PRO A N 1
ATOM 1456 C CA . PRO A 1 195 ? -6.666 62.131 -14.841 1.00 46.38 195 PRO A CA 1
ATOM 1457 C C . PRO A 1 195 ? -5.816 63.194 -15.570 1.00 46.38 195 PRO A C 1
ATOM 1459 O O . PRO A 1 195 ? -4.761 62.899 -16.119 1.00 46.38 195 PRO A O 1
ATOM 1462 N N . GLY A 1 196 ? -6.209 64.471 -15.481 1.00 33.38 196 GLY A N 1
ATOM 1463 C CA . GLY A 1 196 ? -5.359 65.623 -15.837 1.00 33.38 196 GLY A CA 1
ATOM 1464 C C . GLY A 1 196 ? -6.177 66.915 -15.991 1.00 33.38 196 GLY A C 1
ATOM 1465 O O . GLY A 1 196 ? -6.987 67.011 -16.896 1.00 33.38 196 GLY A O 1
ATOM 1466 N N . SER A 1 197 ? -6.161 67.868 -15.049 1.00 34.25 197 SER A N 1
ATOM 1467 C CA . SER A 1 197 ? -5.106 68.859 -14.739 1.00 34.25 197 SER A CA 1
ATOM 1468 C C . SER A 1 197 ? -5.385 70.262 -15.329 1.00 34.25 197 SER A C 1
ATOM 1470 O O . SER A 1 197 ? -5.601 70.418 -16.527 1.00 34.25 197 SER A O 1
ATOM 1472 N N . SER A 1 198 ? -5.215 71.279 -14.467 1.00 34.94 198 SER A N 1
ATOM 1473 C CA . SER A 1 198 ? -5.207 72.743 -14.697 1.00 34.94 198 SER A CA 1
ATOM 1474 C C . SER A 1 198 ? -6.579 73.399 -14.931 1.00 34.94 198 SER A C 1
ATOM 1476 O O . SER A 1 198 ? -7.443 72.836 -15.578 1.00 34.94 198 SER A O 1
ATOM 1478 N N . GLY A 1 199 ? -6.909 74.590 -14.441 1.00 35.38 199 GLY A N 1
ATOM 1479 C CA . GLY A 1 199 ? -6.183 75.629 -13.719 1.00 35.38 199 GLY A CA 1
ATOM 1480 C C . GLY A 1 199 ? -7.074 76.877 -13.770 1.00 35.38 199 GLY A C 1
ATOM 1481 O O . GLY A 1 199 ? -7.320 77.404 -14.850 1.00 35.38 199 GLY A O 1
ATOM 1482 N N . HIS A 1 200 ? -7.622 77.320 -12.635 1.00 35.34 200 HIS A N 1
ATOM 1483 C CA . HIS A 1 200 ? -8.477 78.511 -12.577 1.00 35.34 200 HIS A CA 1
ATOM 1484 C C . HIS A 1 200 ? -7.635 79.766 -12.298 1.00 35.34 200 HIS A C 1
ATOM 1486 O O . HIS A 1 200 ? -6.723 79.760 -11.468 1.00 35.34 200 HIS A O 1
ATOM 1492 N N . HIS A 1 201 ? -7.926 80.831 -13.045 1.00 38.84 201 HIS A N 1
ATOM 1493 C CA . HIS A 1 201 ? -7.213 82.104 -13.059 1.00 38.84 201 HIS A CA 1
ATOM 1494 C C . HIS A 1 201 ? -7.212 82.839 -11.703 1.00 38.84 201 HIS A C 1
ATOM 1496 O O . HIS A 1 201 ? -8.181 82.828 -10.950 1.00 38.84 201 HIS A O 1
ATOM 1502 N N . ARG A 1 202 ? -6.093 83.532 -11.449 1.00 46.16 202 ARG A N 1
ATOM 1503 C CA . ARG A 1 202 ? -5.794 84.419 -10.311 1.00 46.16 202 ARG A CA 1
ATOM 1504 C C . ARG A 1 202 ? -6.808 85.561 -10.135 1.00 46.16 202 ARG A C 1
ATOM 1506 O O . ARG A 1 202 ? -7.205 86.165 -11.125 1.00 46.16 202 ARG A O 1
ATOM 1513 N N . LYS A 1 203 ? -6.947 86.036 -8.889 1.00 38.03 203 LYS A N 1
ATOM 1514 C CA . LYS A 1 203 ? -6.507 87.390 -8.478 1.00 38.03 203 LYS A CA 1
ATOM 1515 C C . LYS A 1 203 ? -6.249 87.442 -6.964 1.00 38.03 203 LYS A C 1
ATOM 1517 O O . LYS A 1 203 ? -7.046 86.943 -6.180 1.00 38.03 203 LYS A O 1
ATOM 1522 N N . ARG A 1 204 ? -5.096 88.005 -6.591 1.00 45.31 204 ARG A N 1
ATOM 1523 C CA . ARG A 1 204 ? -4.777 88.442 -5.225 1.00 45.31 204 ARG A CA 1
ATOM 1524 C C . ARG A 1 204 ? -5.412 89.819 -4.973 1.00 45.31 204 ARG A C 1
ATOM 1526 O O . ARG A 1 204 ? -5.742 90.507 -5.942 1.00 45.31 204 ARG A O 1
ATOM 1533 N N . ALA A 1 205 ? -5.516 90.189 -3.697 1.00 38.31 205 ALA A N 1
ATOM 1534 C CA . ALA A 1 205 ? -5.394 91.580 -3.261 1.00 38.31 205 ALA A CA 1
ATOM 1535 C C . ALA A 1 205 ? -4.014 92.153 -3.635 1.00 38.31 205 ALA A C 1
ATOM 1537 O O . ALA A 1 205 ? -3.041 91.359 -3.675 1.00 38.31 205 ALA A O 1
#

Radius of gyration: 27.78 Å; Cα contacts (8 Å, |Δi|>4): 400; chains: 1; bounding box: 41×108×56 Å

Mean predicted aligned error: 13.55 Å

Foldseek 3Di:
DAKDFFKFAQEPPAWTKTKIKGFAPDDQQLKWKFKAALQQETPFIAGCNQWDFLDADPRITMTMDTPVGPGDDGHDQNMKMFIAGNVLATPAIADAHDKGAHCDGSRHRHIHDYAYHEDDDQWIWGDPDRHPHTDIDNGDDHSDDSPDDDPDPPQDPVRVVVVVVVPDDPDDPDPDDDDDDPPPVVPPPPPDDDDDDDDDDDDDD

Organism: NCBI:txid1054996

pLDDT: mean 80.4, std 22.36, range [31.42, 98.69]

Sequence (205 aa):
MPGYISEYDHYGNSPEFIELAFPAGTDISAYEVVIYGSDGRVDHTISLSSLTLQSTVRGTDVYVIDATTPGFSGIEMGDSTALADDTGAIVQFITHTGAVTAVDGPAAGETSTYIGTASGTTNSLQSDDGGQSYYVQSSTNPGRALNGRPARPCLTVGQVKRHIMRGISPQMPLRLRARKEWDFDAMIERLHGDPGSSGHHRKRA

Nearest PDB structures (foldseek):
  7qfa-assembly1_A  TM=5.090E-01  e=3.774E-01  Homo sapiens
  7qm2-assembly1_B  TM=4.504E-01  e=3.370E-01  Homo sapiens
  2eef-assembly1_A  TM=4.763E-01  e=5.303E-01  Homo sapiens
  1vca-assembly1_A  TM=3.730E-01  e=1.390E+00  Homo sapiens

Secondary structure (DSSP, 8-state):
---EEEEEE--TTS--EEEEEEETT---TT-EEEEE-TTS-EEEEEEGGG----EEETTEEEEEE-TTSTT-----TT-EEEEE-TTS-EEEEEESSS--B-SSSTTTT-BPEE-----STT-EEE-SSSSS--EEESS--TTS----S-PPP---HHHHHHHHHHH--S----------GGGSTTSSTTSS-------PPP---